Protein AF-A0A936K1S7-F1 (afdb_monomer)

Nearest PDB structures (foldseek):
  1tdj-assembly1_A-2  TM=6.258E-01  e=3.079E+00  Escherichia coli
  7apd-assembly1_H  TM=3.560E-01  e=1.709E+00  Bovine papillomavirus
  7sml-assembly1_A  TM=2.871E-01  e=9.419E+00  Myrciaria dubia
  5j8b-assembly1_z  TM=2.142E-01  e=8.373E+00  Thermus thermophilus HB8

pLDDT: mean 91.7, std 8.3, range [47.28, 98.69]

Secondary structure (DSSP, 8-state):
-PPPPEEEEEESSTT-SSPEEEEESSHHHHHHHHHHS-BSSSSS--EEES-B-TTS--SGGGBPPEEEEEEEEEEE-GGGHHHHHHHHTTBEEEEEE-TT--SSS--EEEEEEEEEEE-HHHHHHHHHHHHHHHHHHHGGGEEE-GGGGSTTS-EEPPBTTPPPEEEESBPB-HHHHHTTSPPPPPPPPPPPHHHHHHHHHHHHHHHHHHHHTT-EEEE-TTSSEEEE--TTGGG-SSPPPTT---EEEE-S-GGGTTS-EEEE-SGGGTT--HHHHHHHHHHHHHHHH-

Mean predicted aligned error: 10.57 Å

Sequence (290 aa):
MTVAAFTYSIGRSRWDNMPVQRQADTLRAFAHDVLSHRAVDKGSAGYISAASGNDGRRASANALPRAWLPMDVDGIDADAHVEWRLHLTRYRGFGWPTASSTPEAPRERVIIELSEPVDRHQGIAIGALLTQDIEDNFGTAVRIDPCTFRAEQPCFLALQGVRPFYLLGDALDVPTWLEQVPEPPAPPPPPSIEAASMSDARMRYVVDMLGQARLLIKPLPNGRGYAMHCPWAAQHTTTDAPGSCATALLFPAELNGWMGTFKCLHSHCATRRLGDLLAVLRAAAERTAA

Structure (mmCIF, N/CA/C/O backbone):
data_AF-A0A936K1S7-F1
#
_entry.id   AF-A0A936K1S7-F1
#
loop_
_atom_site.group_PDB
_atom_site.id
_atom_site.type_symbol
_atom_site.label_atom_id
_atom_site.label_alt_id
_atom_site.label_comp_id
_atom_site.label_asym_id
_atom_site.label_entity_id
_atom_site.label_seq_id
_atom_site.pdbx_PDB_ins_code
_atom_site.Cartn_x
_atom_site.Cartn_y
_atom_site.Cartn_z
_atom_site.occupancy
_atom_site.B_iso_or_equiv
_atom_site.auth_seq_id
_atom_site.auth_comp_id
_atom_site.auth_asym_id
_atom_site.auth_atom_id
_atom_site.pdbx_PDB_model_num
ATOM 1 N N . MET A 1 1 ? 26.196 -10.365 -10.103 1.00 47.28 1 MET A N 1
ATOM 2 C CA . MET A 1 1 ? 24.923 -9.772 -10.556 1.00 47.28 1 MET A CA 1
ATOM 3 C C . MET A 1 1 ? 24.815 -8.399 -9.925 1.00 47.28 1 MET A C 1
ATOM 5 O O . MET A 1 1 ? 25.036 -8.290 -8.725 1.00 47.28 1 MET A O 1
ATOM 9 N N . THR A 1 2 ? 24.608 -7.354 -10.719 1.00 51.47 2 THR A N 1
ATOM 10 C CA . THR A 1 2 ? 24.439 -5.988 -10.209 1.00 51.47 2 THR A CA 1
ATOM 11 C C . THR A 1 2 ? 23.067 -5.911 -9.548 1.00 51.47 2 THR A C 1
ATOM 13 O O . THR A 1 2 ? 22.071 -6.177 -10.214 1.00 51.47 2 THR A O 1
ATOM 16 N N . VAL A 1 3 ? 23.010 -5.620 -8.248 1.00 60.69 3 VAL A N 1
ATOM 17 C CA . VAL A 1 3 ? 21.734 -5.422 -7.544 1.00 60.69 3 VAL A CA 1
ATOM 18 C C . VAL A 1 3 ? 21.029 -4.237 -8.200 1.00 60.69 3 VAL A C 1
ATOM 20 O O . VAL A 1 3 ? 21.650 -3.193 -8.412 1.00 60.69 3 VAL A O 1
ATOM 23 N N . ALA A 1 4 ? 19.764 -4.412 -8.583 1.00 77.62 4 ALA A N 1
ATOM 24 C CA . ALA A 1 4 ? 18.979 -3.324 -9.147 1.00 77.62 4 ALA A CA 1
ATOM 25 C C . ALA A 1 4 ? 18.891 -2.173 -8.133 1.00 77.62 4 ALA A C 1
ATOM 27 O O . ALA A 1 4 ? 18.708 -2.398 -6.937 1.00 77.62 4 ALA A O 1
ATOM 28 N N . ALA A 1 5 ? 19.034 -0.933 -8.601 1.00 91.94 5 ALA A N 1
ATOM 29 C CA . ALA A 1 5 ? 18.937 0.222 -7.719 1.00 91.94 5 ALA A CA 1
ATOM 30 C C . ALA A 1 5 ? 17.530 0.337 -7.104 1.00 91.94 5 ALA A C 1
ATOM 32 O O . ALA A 1 5 ? 16.517 0.035 -7.737 1.00 91.94 5 ALA A O 1
ATOM 33 N N . PHE A 1 6 ? 17.458 0.833 -5.871 1.00 97.19 6 PHE A N 1
ATOM 34 C CA . PHE A 1 6 ? 16.210 1.101 -5.168 1.00 97.19 6 PHE A CA 1
ATOM 35 C C . PHE A 1 6 ? 15.670 2.457 -5.604 1.00 97.19 6 PHE A C 1
ATOM 37 O O . PHE A 1 6 ? 16.120 3.493 -5.116 1.00 97.19 6 PHE A O 1
ATOM 44 N N . THR A 1 7 ? 14.695 2.459 -6.506 1.00 97.56 7 THR A N 1
ATOM 45 C CA . THR A 1 7 ? 13.950 3.656 -6.912 1.00 97.56 7 THR A CA 1
ATOM 46 C C . THR A 1 7 ? 12.666 3.798 -6.098 1.00 97.56 7 THR A C 1
ATOM 48 O O . THR A 1 7 ? 11.933 2.832 -5.866 1.00 97.56 7 THR A O 1
ATOM 51 N N . TYR A 1 8 ? 12.389 5.012 -5.632 1.00 98.25 8 TYR A N 1
ATOM 52 C CA . TYR A 1 8 ? 11.231 5.316 -4.791 1.00 98.25 8 TYR A CA 1
ATOM 53 C C . TYR A 1 8 ? 10.892 6.803 -4.865 1.00 98.25 8 TYR A C 1
ATOM 55 O O . TYR A 1 8 ? 11.696 7.622 -5.308 1.00 98.25 8 TYR A O 1
ATOM 63 N N . SER A 1 9 ? 9.697 7.165 -4.414 1.00 97.94 9 SER A N 1
ATOM 64 C CA . SER A 1 9 ? 9.346 8.558 -4.156 1.00 97.94 9 SER A CA 1
ATOM 65 C C . SER A 1 9 ? 9.251 8.818 -2.657 1.00 97.94 9 SER A C 1
ATOM 67 O O . SER A 1 9 ? 8.778 7.952 -1.927 1.00 97.94 9 SER A O 1
ATOM 69 N N . ILE A 1 10 ? 9.629 10.019 -2.211 1.00 97.31 10 ILE A N 1
ATOM 70 C CA . ILE A 1 10 ? 9.345 10.534 -0.865 1.00 97.31 10 ILE A CA 1
ATOM 71 C C . ILE A 1 10 ? 8.349 11.688 -0.970 1.00 97.31 10 ILE A C 1
ATOM 73 O O . ILE A 1 10 ? 8.646 12.721 -1.575 1.00 97.31 10 ILE A O 1
ATOM 77 N N . GLY A 1 11 ? 7.180 11.522 -0.354 1.00 95.88 11 GLY A N 1
ATOM 78 C CA . GLY A 1 11 ? 6.177 12.576 -0.228 1.00 95.88 11 GLY A CA 1
ATOM 79 C C . GLY A 1 11 ? 6.158 13.206 1.161 1.00 95.88 11 GLY A C 1
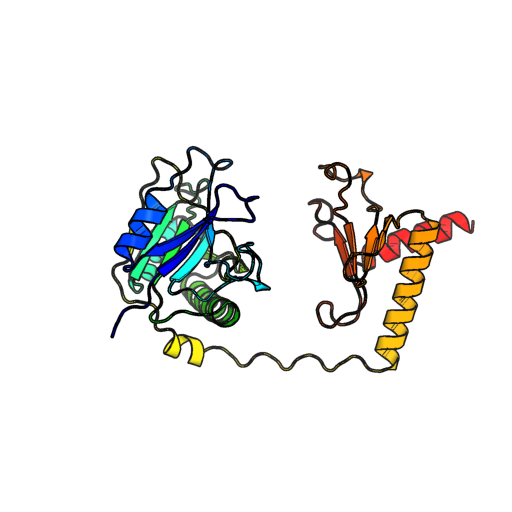ATOM 80 O O . GLY A 1 11 ? 6.484 12.562 2.159 1.00 95.88 11 GLY A O 1
ATOM 81 N N . ARG A 1 12 ? 5.750 14.476 1.235 1.00 92.00 12 ARG A N 1
ATOM 82 C CA . ARG A 1 12 ? 5.770 15.284 2.472 1.00 92.00 12 ARG A CA 1
ATOM 83 C C . ARG A 1 12 ? 4.559 15.076 3.377 1.00 92.00 12 ARG A C 1
ATOM 85 O O . ARG A 1 12 ? 4.614 15.394 4.556 1.00 92.00 12 ARG A O 1
ATOM 92 N N . SER A 1 13 ? 3.448 14.600 2.824 1.00 87.94 13 SER A N 1
ATOM 93 C CA . SER A 1 13 ? 2.219 14.313 3.569 1.00 87.94 13 SER A CA 1
ATOM 94 C C . SER A 1 13 ? 1.346 13.334 2.792 1.00 87.94 13 SER A C 1
ATOM 96 O O . SER A 1 13 ? 1.558 13.126 1.600 1.00 87.94 13 SER A O 1
ATOM 98 N N . ARG A 1 14 ? 0.291 12.793 3.411 1.00 82.69 14 ARG A N 1
ATOM 99 C CA . ARG A 1 14 ? -0.672 11.909 2.722 1.00 82.69 14 ARG A CA 1
ATOM 100 C C . ARG A 1 14 ? -1.310 12.508 1.456 1.00 82.69 14 ARG A C 1
ATOM 102 O O . ARG A 1 14 ? -1.744 11.745 0.590 1.00 82.69 14 ARG A O 1
ATOM 109 N N . TRP A 1 15 ? -1.388 13.839 1.375 1.00 84.31 15 TRP A N 1
ATOM 110 C CA . TRP A 1 15 ? -2.020 14.590 0.283 1.00 84.31 15 TRP A CA 1
ATOM 111 C C . TRP A 1 15 ? -1.045 14.988 -0.822 1.00 84.31 15 TRP A C 1
ATOM 113 O O . TRP A 1 15 ? -1.476 15.461 -1.869 1.00 84.31 15 TRP A O 1
ATOM 123 N N . ASP A 1 16 ? 0.254 14.807 -0.590 1.00 89.00 16 ASP A N 1
ATOM 124 C CA . ASP A 1 16 ? 1.274 15.101 -1.582 1.00 89.00 16 ASP A CA 1
ATOM 125 C C . ASP A 1 16 ? 1.144 14.117 -2.749 1.00 89.00 16 ASP A C 1
ATOM 127 O O . ASP A 1 16 ? 1.350 12.911 -2.589 1.00 89.00 16 ASP A O 1
ATOM 131 N N . ASN A 1 17 ? 0.748 14.631 -3.911 1.00 92.69 17 ASN A N 1
ATOM 132 C CA . ASN A 1 17 ? 0.608 13.864 -5.142 1.00 92.69 17 ASN A CA 1
ATOM 133 C C . ASN A 1 17 ? 1.794 14.056 -6.098 1.00 92.69 17 ASN A C 1
ATOM 135 O O . ASN A 1 17 ? 1.792 13.410 -7.141 1.00 92.69 17 ASN A O 1
ATOM 139 N N . MET A 1 18 ? 2.784 14.884 -5.748 1.00 95.81 18 MET A N 1
ATOM 140 C CA . MET A 1 18 ? 3.975 15.186 -6.550 1.00 95.81 18 MET A CA 1
ATOM 141 C C . MET A 1 18 ? 5.245 14.937 -5.718 1.00 95.81 18 MET A C 1
ATOM 143 O O . MET A 1 18 ? 6.004 15.871 -5.440 1.00 95.81 18 MET A O 1
ATOM 147 N N . PRO A 1 19 ? 5.473 13.688 -5.274 1.00 96.75 19 PRO A N 1
ATOM 148 C CA . PRO A 1 19 ? 6.579 13.384 -4.383 1.00 96.75 19 PRO A CA 1
ATOM 149 C C . PRO A 1 19 ? 7.935 13.511 -5.089 1.00 96.75 19 PRO A C 1
ATOM 151 O O . PRO A 1 19 ? 8.055 13.405 -6.313 1.00 96.75 19 PRO A O 1
ATOM 154 N N . VAL A 1 20 ? 8.989 13.692 -4.294 1.00 97.06 20 VAL A N 1
ATOM 155 C CA . VAL A 1 20 ? 10.366 13.771 -4.793 1.00 97.06 20 VAL A CA 1
ATOM 156 C C . VAL A 1 20 ? 10.839 12.376 -5.179 1.00 97.06 20 VAL A C 1
ATOM 158 O O . VAL A 1 20 ? 10.796 11.464 -4.357 1.00 97.06 20 VAL A O 1
ATOM 161 N N . GLN A 1 21 ? 11.318 12.217 -6.410 1.00 97.31 21 GLN A N 1
ATOM 162 C CA . GLN A 1 21 ? 11.872 10.955 -6.902 1.00 97.31 21 GLN A CA 1
ATOM 163 C C . GLN A 1 21 ? 13.302 10.769 -6.393 1.00 97.31 21 GLN A C 1
ATOM 165 O O . GLN A 1 21 ? 14.098 11.709 -6.411 1.00 97.31 21 GLN A O 1
ATOM 170 N N . ARG A 1 22 ? 13.621 9.565 -5.919 1.00 97.56 22 ARG A N 1
ATOM 171 C CA . ARG A 1 22 ? 14.912 9.215 -5.324 1.00 97.56 22 ARG A CA 1
ATOM 172 C C . ARG A 1 22 ? 15.388 7.849 -5.793 1.00 97.56 22 ARG A C 1
ATOM 174 O O . ARG A 1 22 ? 14.609 7.011 -6.250 1.00 97.56 22 ARG A O 1
ATOM 181 N N . GLN A 1 23 ? 16.689 7.644 -5.642 1.00 97.56 23 GLN A N 1
ATOM 182 C CA . GLN A 1 23 ? 17.367 6.396 -5.937 1.00 97.56 23 GLN A CA 1
ATOM 183 C C . GLN A 1 23 ? 18.417 6.119 -4.859 1.00 97.56 23 GLN A C 1
ATOM 185 O O . GLN A 1 23 ? 19.031 7.045 -4.330 1.00 97.56 23 GLN A O 1
ATOM 190 N N . ALA A 1 24 ? 18.619 4.846 -4.540 1.00 97.62 24 ALA A N 1
ATOM 191 C CA . ALA A 1 24 ? 19.708 4.378 -3.699 1.00 97.62 24 ALA A CA 1
ATOM 192 C C . ALA A 1 24 ? 20.307 3.092 -4.280 1.00 97.62 24 ALA A C 1
ATOM 194 O O . ALA A 1 24 ? 19.577 2.196 -4.691 1.00 97.62 24 ALA A O 1
ATOM 195 N N . ASP A 1 25 ? 21.632 2.974 -4.278 1.00 96.00 25 ASP A N 1
ATOM 196 C CA . ASP A 1 25 ? 22.319 1.838 -4.918 1.00 96.00 25 ASP A CA 1
ATOM 197 C C . ASP A 1 25 ? 22.356 0.575 -4.045 1.00 96.00 25 ASP A C 1
ATOM 199 O O . ASP A 1 25 ? 22.744 -0.497 -4.496 1.00 96.00 25 ASP A O 1
ATOM 203 N N . THR A 1 26 ? 21.979 0.690 -2.770 1.00 96.38 26 THR A N 1
ATOM 204 C CA . THR A 1 26 ? 21.970 -0.429 -1.821 1.00 96.38 26 THR A CA 1
ATOM 205 C C . THR A 1 26 ? 20.779 -0.333 -0.881 1.00 96.38 26 THR A C 1
ATOM 207 O O . THR A 1 26 ? 20.321 0.771 -0.565 1.00 96.38 26 THR A O 1
ATOM 210 N N . LEU A 1 27 ? 20.351 -1.477 -0.331 1.00 97.00 27 LEU A N 1
ATOM 211 C CA . LEU A 1 27 ? 19.322 -1.511 0.711 1.00 97.00 27 LEU A CA 1
ATOM 212 C C . LEU A 1 27 ? 19.724 -0.646 1.912 1.00 97.00 27 LEU A C 1
ATOM 214 O O . LEU A 1 27 ? 18.887 0.036 2.490 1.00 97.00 27 LEU A O 1
ATOM 218 N N . ARG A 1 28 ? 21.013 -0.627 2.277 1.00 97.12 28 ARG A N 1
ATOM 219 C CA . ARG A 1 28 ? 21.514 0.198 3.385 1.00 97.12 28 ARG A CA 1
ATOM 220 C C . ARG A 1 28 ? 21.317 1.688 3.116 1.00 97.12 28 ARG A C 1
ATOM 222 O O . ARG A 1 28 ? 20.864 2.397 4.009 1.00 97.12 28 ARG A O 1
ATOM 229 N N . ALA A 1 29 ? 21.660 2.158 1.917 1.00 97.94 29 ALA A N 1
ATOM 230 C CA . ALA A 1 29 ? 21.464 3.553 1.533 1.00 97.94 29 ALA A CA 1
ATOM 231 C C . ALA A 1 29 ? 19.970 3.909 1.480 1.00 97.94 29 ALA A C 1
ATOM 233 O O . ALA A 1 29 ? 19.577 4.955 1.989 1.00 97.94 29 ALA A O 1
ATOM 234 N N . PHE A 1 30 ? 19.136 3.005 0.956 1.00 98.25 30 PHE A N 1
ATOM 235 C CA . PHE A 1 30 ? 17.685 3.170 0.940 1.00 98.25 30 PHE A CA 1
ATOM 236 C C . PHE A 1 30 ? 17.099 3.255 2.357 1.00 98.25 30 PHE A C 1
ATOM 238 O O . PHE A 1 30 ? 16.407 4.216 2.686 1.00 98.25 30 PHE A O 1
ATOM 245 N N . ALA A 1 31 ? 17.429 2.297 3.224 1.00 98.12 31 ALA A N 1
ATOM 246 C CA . ALA A 1 31 ? 16.971 2.263 4.608 1.00 98.12 31 ALA A CA 1
ATOM 247 C C . ALA A 1 31 ? 17.439 3.493 5.391 1.00 98.12 31 ALA A C 1
ATOM 249 O O . ALA A 1 31 ? 16.653 4.078 6.131 1.00 98.12 31 ALA A O 1
ATOM 250 N N . HIS A 1 32 ? 18.695 3.915 5.212 1.00 97.81 32 HIS A N 1
ATOM 251 C CA . HIS A 1 32 ? 19.209 5.131 5.836 1.00 97.81 32 HIS A CA 1
ATOM 252 C C . HIS A 1 32 ? 18.402 6.360 5.412 1.00 97.81 32 HIS A C 1
ATOM 254 O O . HIS A 1 32 ? 17.980 7.134 6.272 1.00 97.81 32 HIS A O 1
ATOM 260 N N . ASP A 1 33 ? 18.136 6.511 4.112 1.00 97.50 33 ASP A N 1
ATOM 261 C CA . ASP A 1 33 ? 17.377 7.651 3.616 1.00 97.50 33 ASP A CA 1
ATOM 262 C C . ASP A 1 33 ? 15.948 7.657 4.172 1.00 97.50 33 ASP A C 1
ATOM 264 O O . ASP A 1 33 ? 15.540 8.626 4.813 1.00 97.50 33 ASP A O 1
ATOM 268 N N . VAL A 1 34 ? 15.221 6.544 4.052 1.00 97.19 34 VAL A N 1
ATOM 269 C CA . VAL A 1 34 ? 13.850 6.395 4.573 1.00 97.19 34 VAL A CA 1
ATOM 270 C C . VAL A 1 34 ? 13.787 6.668 6.076 1.00 97.19 34 VAL A C 1
ATOM 272 O O . VAL A 1 34 ? 12.950 7.442 6.540 1.00 97.19 34 VAL A O 1
ATOM 275 N N . LEU A 1 35 ? 14.692 6.074 6.855 1.00 96.44 35 LEU A N 1
ATOM 276 C CA . LEU A 1 35 ? 14.696 6.185 8.314 1.00 96.44 35 LEU A CA 1
ATOM 277 C C . LEU A 1 35 ? 15.252 7.521 8.827 1.00 96.44 35 LEU A C 1
ATOM 279 O O . LEU A 1 35 ? 15.125 7.793 10.025 1.00 96.44 35 LEU A O 1
ATOM 283 N N . SER A 1 36 ? 15.855 8.347 7.966 1.00 95.06 36 SER A N 1
ATOM 284 C CA . SER A 1 36 ? 16.248 9.723 8.296 1.00 95.06 36 SER A CA 1
ATOM 285 C C . SER A 1 36 ? 15.086 10.717 8.153 1.00 95.06 36 SER A C 1
ATOM 287 O O . SER A 1 36 ? 15.037 11.712 8.877 1.00 95.06 36 SER A O 1
ATOM 289 N N . HIS A 1 37 ? 14.093 10.417 7.305 1.00 92.75 37 HIS A N 1
ATOM 290 C CA . HIS A 1 37 ? 12.911 11.255 7.082 1.00 92.75 37 HIS A CA 1
ATOM 291 C C . HIS A 1 37 ? 11.818 10.958 8.117 1.00 92.75 37 HIS A C 1
ATOM 293 O O . HIS A 1 37 ? 10.780 10.377 7.812 1.00 92.75 37 HIS A O 1
ATOM 299 N N . ARG A 1 38 ? 12.051 11.343 9.374 1.00 91.56 38 ARG A N 1
ATOM 300 C CA . ARG A 1 38 ? 11.106 11.091 10.474 1.00 91.56 38 ARG A CA 1
ATOM 301 C C . ARG A 1 38 ? 10.166 12.258 10.704 1.00 91.56 38 ARG A C 1
ATOM 303 O O . ARG A 1 38 ? 10.597 13.408 10.741 1.00 91.56 38 ARG A O 1
ATOM 310 N N . ALA A 1 39 ? 8.899 11.947 10.941 1.00 87.31 39 ALA A N 1
ATOM 311 C CA . ALA A 1 39 ? 7.904 12.948 11.295 1.00 87.31 39 ALA A CA 1
ATOM 312 C C . ALA A 1 39 ? 7.790 13.138 12.807 1.00 87.31 39 ALA A C 1
ATOM 314 O O . ALA A 1 39 ? 8.043 12.220 13.587 1.00 87.31 39 ALA A O 1
ATOM 315 N N . VAL A 1 40 ? 7.403 14.342 13.219 1.00 87.69 40 VAL A N 1
ATOM 316 C CA . VAL A 1 40 ? 7.166 14.661 14.634 1.00 87.69 40 VAL A CA 1
ATOM 317 C C . VAL A 1 40 ? 5.868 14.007 15.109 1.00 87.69 40 VAL A C 1
ATOM 319 O O . VAL A 1 40 ? 5.787 13.519 16.232 1.00 87.69 40 VAL A O 1
ATOM 322 N N . ASP A 1 41 ? 4.865 13.944 14.234 1.00 88.38 41 ASP A N 1
ATOM 323 C CA . ASP A 1 41 ? 3.536 13.434 14.542 1.00 88.38 41 ASP A CA 1
ATOM 324 C C . ASP A 1 41 ? 2.897 12.735 13.329 1.00 88.38 41 ASP A C 1
ATOM 326 O O . ASP A 1 41 ? 3.402 12.760 12.205 1.00 88.38 41 ASP A O 1
ATOM 330 N N . LYS A 1 42 ? 1.750 12.088 13.560 1.00 85.62 42 LYS A N 1
ATOM 331 C CA . LYS A 1 42 ? 1.017 11.335 12.532 1.00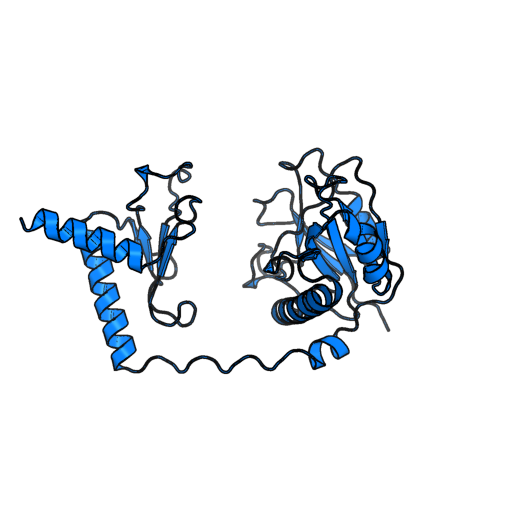 85.62 42 LYS A CA 1
ATOM 332 C C . LYS A 1 42 ? 0.499 12.217 11.386 1.00 85.62 42 LYS A C 1
ATOM 334 O O . LYS A 1 42 ? 0.368 11.730 10.267 1.00 85.62 42 LYS A O 1
ATOM 339 N N . GLY A 1 43 ? 0.161 13.477 11.653 1.00 83.06 43 GLY A N 1
ATOM 340 C CA . GLY A 1 43 ? -0.346 14.423 10.658 1.00 83.06 43 GLY A CA 1
ATOM 341 C C . GLY A 1 43 ? 0.748 14.957 9.733 1.00 83.06 43 GLY A C 1
ATOM 342 O O . GLY A 1 43 ? 0.489 15.168 8.548 1.00 83.06 43 GLY A O 1
ATOM 343 N N . SER A 1 44 ? 1.968 15.107 10.253 1.00 83.81 44 SER A N 1
ATOM 344 C CA . SER A 1 44 ? 3.166 15.505 9.502 1.00 83.81 44 SER A CA 1
ATOM 345 C C . SER A 1 44 ? 3.929 14.328 8.878 1.00 83.81 44 SER A C 1
ATOM 347 O O . SER A 1 44 ? 4.965 14.532 8.244 1.00 83.81 44 SER A O 1
ATOM 349 N N . ALA A 1 45 ? 3.423 13.097 9.017 1.00 87.12 45 ALA A N 1
ATOM 350 C CA . ALA A 1 45 ? 4.029 11.908 8.433 1.00 87.12 45 ALA A CA 1
ATOM 351 C C . ALA A 1 45 ? 4.080 11.979 6.900 1.00 87.12 45 ALA A C 1
ATOM 353 O O . ALA A 1 45 ? 3.057 11.913 6.207 1.00 87.12 45 ALA A O 1
ATOM 354 N N . GLY A 1 46 ? 5.304 12.063 6.378 1.00 94.31 46 GLY A N 1
ATOM 355 C CA . GLY A 1 46 ? 5.593 11.787 4.980 1.00 94.31 46 GLY A CA 1
ATOM 356 C C . GLY A 1 46 ? 5.396 10.309 4.643 1.00 94.31 46 GLY A C 1
ATOM 357 O O . GLY A 1 46 ? 5.028 9.487 5.488 1.00 94.31 46 GLY A O 1
ATOM 358 N N . TYR A 1 47 ? 5.655 9.950 3.394 1.00 97.00 47 TYR A N 1
ATOM 359 C CA . TYR A 1 47 ? 5.531 8.572 2.928 1.00 97.00 47 TYR A CA 1
ATOM 360 C C . TYR A 1 47 ? 6.629 8.213 1.937 1.00 97.00 47 TYR A C 1
ATOM 362 O O . TYR A 1 47 ? 7.208 9.098 1.305 1.00 97.00 47 TYR A O 1
ATOM 370 N N . ILE A 1 48 ? 6.831 6.910 1.752 1.00 97.94 48 ILE A N 1
ATOM 371 C CA . ILE A 1 48 ? 7.473 6.354 0.564 1.00 97.94 48 ILE A CA 1
ATOM 372 C C . ILE A 1 48 ? 6.458 5.616 -0.311 1.00 97.94 48 ILE A C 1
ATOM 374 O O . ILE A 1 48 ? 5.485 5.052 0.187 1.00 97.94 48 ILE A O 1
ATOM 378 N N . SER A 1 49 ? 6.667 5.640 -1.620 1.00 98.00 49 SER A N 1
ATOM 379 C CA . SER A 1 49 ? 5.942 4.828 -2.608 1.00 98.00 49 SER A CA 1
ATOM 380 C C . SER A 1 49 ? 6.908 4.407 -3.711 1.00 98.00 49 SER A C 1
ATOM 382 O O . SER A 1 49 ? 8.054 4.865 -3.729 1.00 98.00 49 SER A O 1
ATOM 384 N N . ALA A 1 50 ? 6.463 3.575 -4.656 1.00 97.69 50 ALA A N 1
ATOM 385 C CA . ALA A 1 50 ? 7.229 3.377 -5.884 1.00 97.69 50 ALA A CA 1
ATOM 386 C C . ALA A 1 50 ? 7.516 4.728 -6.558 1.00 97.69 50 ALA A C 1
ATOM 388 O O . ALA A 1 50 ? 6.730 5.675 -6.413 1.00 97.69 50 ALA A O 1
ATOM 389 N N . ALA A 1 51 ? 8.637 4.803 -7.280 1.00 97.31 51 ALA A N 1
ATOM 390 C CA . ALA A 1 51 ? 8.951 5.974 -8.084 1.00 97.31 51 ALA A CA 1
ATOM 391 C C . ALA A 1 51 ? 7.817 6.246 -9.087 1.00 97.31 51 ALA A C 1
ATOM 393 O O . ALA A 1 51 ? 7.164 5.323 -9.571 1.00 97.31 51 ALA A O 1
ATOM 394 N N . SER A 1 52 ? 7.564 7.515 -9.381 1.00 95.00 52 SER A N 1
ATOM 395 C CA . SER A 1 52 ? 6.546 7.947 -10.336 1.00 95.00 52 SER A CA 1
ATOM 396 C C . SER A 1 52 ? 7.223 8.443 -11.610 1.00 95.00 52 SER A C 1
ATOM 398 O O . SER A 1 52 ? 8.051 9.351 -11.562 1.00 95.00 52 SER A O 1
ATOM 400 N N . GLY A 1 53 ? 6.880 7.834 -12.742 1.00 92.00 53 GLY A N 1
ATOM 401 C CA . GLY A 1 53 ? 7.286 8.262 -14.076 1.00 92.00 53 GLY A CA 1
ATOM 402 C C . GLY A 1 53 ? 6.372 9.347 -14.646 1.00 92.00 53 GLY A C 1
ATOM 403 O O . GLY A 1 53 ? 5.580 9.962 -13.928 1.00 92.00 53 GLY A O 1
ATOM 404 N N . ASN A 1 54 ? 6.455 9.546 -15.964 1.00 85.81 54 ASN A N 1
ATOM 405 C CA . ASN A 1 54 ? 5.638 10.495 -16.728 1.00 85.81 54 ASN A CA 1
ATOM 406 C C . ASN A 1 54 ? 5.707 11.929 -16.172 1.00 85.81 54 ASN A C 1
ATOM 408 O O . ASN A 1 54 ? 6.752 12.570 -16.238 1.00 85.81 54 ASN A O 1
ATOM 412 N N . ASP A 1 55 ? 4.593 12.431 -15.632 1.00 89.12 55 ASP A N 1
ATOM 413 C CA . ASP A 1 55 ? 4.465 13.767 -15.048 1.00 89.12 55 ASP A CA 1
ATOM 414 C C . ASP A 1 55 ? 4.899 13.821 -13.572 1.00 89.12 55 ASP A C 1
ATOM 416 O O . ASP A 1 55 ? 4.719 14.844 -12.920 1.00 89.12 55 ASP A O 1
ATOM 420 N N . GLY A 1 56 ? 5.450 12.729 -13.029 1.00 89.44 56 GLY A N 1
ATOM 421 C CA . GLY A 1 56 ? 5.916 12.630 -11.644 1.00 89.44 56 GLY A CA 1
ATOM 422 C C . GLY A 1 56 ? 4.794 12.499 -10.613 1.00 89.44 56 GLY A C 1
ATOM 423 O O . GLY A 1 56 ? 5.070 12.432 -9.413 1.00 89.44 56 GLY A O 1
ATOM 424 N N . ARG A 1 57 ? 3.528 12.440 -11.047 1.00 93.94 57 ARG A N 1
ATOM 425 C CA . ARG A 1 57 ? 2.390 12.318 -10.138 1.00 93.94 57 ARG A CA 1
ATOM 426 C C . ARG A 1 57 ? 2.275 10.906 -9.590 1.00 93.94 57 ARG A C 1
ATOM 428 O O . ARG A 1 57 ? 2.277 9.944 -10.357 1.00 93.94 57 ARG A O 1
ATOM 435 N N . ARG A 1 58 ? 2.028 10.781 -8.286 1.00 94.31 58 ARG A N 1
ATOM 436 C CA . ARG A 1 58 ? 1.705 9.498 -7.653 1.00 94.31 58 ARG A CA 1
ATOM 437 C C . ARG A 1 58 ? 0.326 9.009 -8.103 1.00 94.31 58 ARG A C 1
ATOM 439 O O . ARG A 1 58 ? -0.703 9.439 -7.578 1.00 94.31 58 ARG A O 1
ATOM 446 N N . ALA A 1 59 ? 0.315 8.106 -9.074 1.00 92.38 59 ALA A N 1
ATOM 447 C CA . ALA A 1 59 ? -0.875 7.461 -9.613 1.00 92.38 59 ALA A CA 1
ATOM 448 C C . ALA A 1 59 ? -0.523 6.062 -10.129 1.00 92.38 59 ALA A C 1
ATOM 450 O O . ALA A 1 59 ? 0.616 5.817 -10.517 1.00 92.38 59 ALA A O 1
ATOM 451 N N . SER A 1 60 ? -1.509 5.163 -10.194 1.00 91.25 60 SER A N 1
ATOM 452 C CA . SER A 1 60 ? -1.308 3.795 -10.693 1.00 91.25 60 SER A CA 1
ATOM 453 C C . SER A 1 60 ? -0.686 3.754 -12.092 1.00 91.25 60 SER A C 1
ATOM 455 O O . SER A 1 60 ? 0.201 2.947 -12.335 1.00 91.25 60 SER A O 1
ATOM 457 N N . ALA A 1 61 ? -1.107 4.654 -12.987 1.00 90.50 61 ALA A N 1
ATOM 458 C CA . ALA A 1 61 ? -0.608 4.749 -14.362 1.00 90.50 61 ALA A CA 1
ATOM 459 C C . ALA A 1 61 ? 0.833 5.283 -14.475 1.00 90.50 61 ALA A C 1
ATOM 461 O O . ALA A 1 61 ? 1.446 5.165 -15.531 1.00 90.50 61 ALA A O 1
ATOM 462 N N . ASN A 1 62 ? 1.360 5.880 -13.405 1.00 93.75 62 ASN A N 1
ATOM 463 C CA . ASN A 1 62 ? 2.704 6.450 -13.372 1.00 93.75 62 ASN A CA 1
ATOM 464 C C . ASN A 1 62 ? 3.666 5.629 -12.514 1.00 93.75 62 ASN A C 1
ATOM 466 O O . ASN A 1 62 ? 4.850 5.948 -12.474 1.00 93.75 62 ASN A O 1
ATOM 470 N N . ALA A 1 63 ? 3.182 4.627 -11.781 1.00 95.50 63 ALA A N 1
ATOM 471 C CA . ALA A 1 63 ? 4.011 3.886 -10.850 1.00 95.50 63 ALA A CA 1
ATOM 472 C C . ALA A 1 63 ? 5.045 3.041 -11.608 1.00 95.50 63 ALA A C 1
ATOM 474 O O . ALA A 1 63 ? 4.691 2.182 -12.415 1.00 95.50 63 ALA A O 1
ATOM 475 N N . LEU A 1 64 ? 6.323 3.302 -11.346 1.00 97.19 64 LEU A N 1
ATOM 476 C CA . LEU A 1 64 ? 7.447 2.564 -11.910 1.00 97.19 64 LEU A CA 1
ATOM 477 C C . LEU A 1 64 ? 7.710 1.277 -11.113 1.00 97.19 64 LEU A C 1
ATOM 479 O O . LEU A 1 64 ? 7.320 1.191 -9.942 1.00 97.19 64 LEU A O 1
ATOM 483 N N . PRO A 1 65 ? 8.404 0.292 -11.710 1.00 97.62 65 PRO A N 1
ATOM 484 C CA . PRO A 1 65 ? 8.850 -0.891 -10.987 1.00 97.62 65 PRO A CA 1
ATOM 485 C C . PRO A 1 65 ? 9.711 -0.559 -9.760 1.00 97.62 65 PRO A C 1
ATOM 487 O O . PRO A 1 65 ? 10.407 0.463 -9.724 1.00 97.62 65 PRO A O 1
ATOM 490 N N . ARG A 1 66 ? 9.682 -1.434 -8.749 1.00 97.31 66 ARG A N 1
ATOM 491 C CA . ARG A 1 66 ? 10.442 -1.276 -7.497 1.00 97.31 66 ARG A CA 1
ATOM 492 C C . ARG A 1 66 ? 11.104 -2.580 -7.060 1.00 97.31 66 ARG A C 1
ATOM 494 O O . ARG A 1 66 ? 10.478 -3.629 -7.115 1.00 97.31 66 ARG A O 1
ATOM 501 N N . ALA A 1 67 ? 12.339 -2.500 -6.565 1.00 97.94 67 ALA A N 1
ATOM 502 C CA . ALA A 1 67 ? 13.100 -3.630 -6.004 1.00 97.94 67 ALA A CA 1
ATOM 503 C C . ALA A 1 67 ? 12.846 -3.844 -4.494 1.00 97.94 67 ALA A C 1
ATOM 505 O O . ALA A 1 67 ? 13.717 -4.279 -3.742 1.00 97.94 67 ALA A O 1
ATOM 506 N N . TRP A 1 68 ? 11.662 -3.461 -4.016 1.00 98.44 68 TRP A N 1
ATOM 507 C CA . TRP A 1 68 ? 11.273 -3.555 -2.612 1.00 98.44 68 TRP A CA 1
ATOM 508 C C . TRP A 1 68 ? 9.753 -3.683 -2.485 1.00 98.44 68 TRP A C 1
ATOM 510 O O . TRP A 1 68 ? 9.008 -3.149 -3.310 1.00 98.44 68 TRP A O 1
ATOM 520 N N . LEU A 1 69 ? 9.285 -4.355 -1.436 1.00 98.19 69 LEU A N 1
ATOM 521 C CA . LEU A 1 69 ? 7.867 -4.589 -1.174 1.00 98.19 69 LEU A CA 1
ATOM 522 C C . LEU A 1 69 ? 7.498 -4.092 0.232 1.00 98.19 69 LEU A C 1
ATOM 524 O O . LEU A 1 69 ? 8.053 -4.589 1.215 1.00 98.19 69 LEU A O 1
ATOM 528 N N . PRO A 1 70 ? 6.598 -3.101 0.360 1.00 98.31 70 PRO A N 1
ATOM 529 C CA . PRO A 1 70 ? 6.117 -2.656 1.658 1.00 98.31 70 PRO A CA 1
ATOM 530 C C . PRO A 1 70 ? 4.984 -3.540 2.174 1.00 98.31 70 PRO A C 1
ATOM 532 O O . PRO A 1 70 ? 4.087 -3.903 1.417 1.00 98.31 70 PRO A O 1
ATOM 535 N N . MET A 1 71 ? 4.959 -3.759 3.482 1.00 97.69 71 MET A N 1
ATOM 536 C CA . MET A 1 71 ? 3.824 -4.293 4.231 1.00 97.69 71 MET A CA 1
ATOM 537 C C . MET A 1 71 ? 3.416 -3.281 5.299 1.00 97.69 71 MET A C 1
ATOM 539 O O . MET A 1 71 ? 4.249 -2.910 6.129 1.00 97.69 71 MET A O 1
ATOM 543 N N . ASP A 1 72 ? 2.156 -2.841 5.283 1.00 97.31 72 ASP A N 1
ATOM 544 C CA . ASP A 1 72 ? 1.540 -2.133 6.411 1.00 97.31 72 ASP A CA 1
ATOM 545 C C . ASP A 1 72 ? 0.789 -3.167 7.256 1.00 97.31 72 ASP A C 1
ATOM 547 O O . ASP A 1 72 ? -0.244 -3.700 6.844 1.00 97.31 72 ASP A O 1
ATOM 551 N N . VAL A 1 73 ? 1.373 -3.517 8.401 1.00 97.88 73 VAL A N 1
ATOM 552 C CA . VAL A 1 73 ? 0.841 -4.510 9.334 1.00 97.88 73 VAL A CA 1
ATOM 553 C C . VAL A 1 73 ? -0.055 -3.775 10.325 1.00 97.88 73 VAL A C 1
ATOM 555 O O . VAL A 1 73 ? 0.400 -3.214 11.328 1.00 97.88 73 VAL A O 1
ATOM 558 N N . ASP A 1 74 ? -1.346 -3.746 10.003 1.00 93.38 74 ASP A N 1
ATOM 559 C CA . ASP A 1 74 ? -2.379 -2.961 10.683 1.00 93.38 74 ASP A CA 1
ATOM 560 C C . ASP A 1 74 ? -2.763 -3.506 12.064 1.00 93.38 74 ASP A C 1
ATOM 562 O O . ASP A 1 74 ? -3.403 -2.808 12.863 1.00 93.38 74 ASP A O 1
ATOM 566 N N . GLY A 1 75 ? -2.369 -4.740 12.369 1.00 96.38 75 GLY A N 1
ATOM 567 C CA . GLY A 1 75 ? -2.522 -5.323 13.690 1.00 96.38 75 GLY A CA 1
ATOM 568 C C . GLY A 1 75 ? -1.742 -6.615 13.844 1.00 96.38 75 GLY A C 1
ATOM 569 O O . GLY A 1 75 ? -1.722 -7.446 12.941 1.00 96.38 75 GLY A O 1
ATOM 570 N N . ILE A 1 76 ? -1.134 -6.759 15.011 1.00 98.44 76 ILE A N 1
ATOM 571 C CA . ILE A 1 76 ? -0.486 -7.971 15.484 1.00 98.44 76 ILE A CA 1
ATOM 572 C C . ILE A 1 76 ? -1.064 -8.224 16.877 1.00 98.44 76 ILE A C 1
ATOM 574 O O . ILE A 1 76 ? -1.158 -7.289 17.673 1.00 98.44 76 ILE A O 1
ATOM 578 N N . ASP A 1 77 ? -1.486 -9.445 17.174 1.00 98.38 77 ASP A N 1
ATOM 579 C CA . ASP A 1 77 ? -1.836 -9.826 18.539 1.00 98.38 77 ASP A CA 1
ATOM 580 C C . ASP A 1 77 ? -0.548 -9.848 19.376 1.00 98.38 77 ASP A C 1
ATOM 582 O O . ASP A 1 77 ? 0.479 -10.360 18.928 1.00 98.38 77 ASP A O 1
ATOM 586 N N . ALA A 1 78 ? -0.575 -9.274 20.583 1.00 97.69 78 ALA A N 1
ATOM 587 C CA . ALA A 1 78 ? 0.636 -9.067 21.385 1.00 97.69 78 ALA A CA 1
ATOM 588 C C . ALA A 1 78 ? 1.440 -10.364 21.612 1.00 97.69 78 ALA A C 1
ATOM 590 O O . ALA A 1 78 ? 2.664 -10.361 21.482 1.00 97.69 78 ALA A O 1
ATOM 591 N N . ASP A 1 79 ? 0.749 -11.483 21.844 1.00 97.75 79 ASP A N 1
ATOM 592 C CA . ASP A 1 79 ? 1.365 -12.797 22.065 1.00 97.75 79 ASP A CA 1
ATOM 593 C C . ASP A 1 79 ? 2.028 -13.374 20.800 1.00 97.75 79 ASP A C 1
ATOM 595 O O . ASP A 1 79 ? 2.968 -14.161 20.893 1.00 97.75 79 ASP A O 1
ATOM 599 N N . ALA A 1 80 ? 1.591 -12.952 19.609 1.00 97.94 80 ALA A N 1
ATOM 600 C CA . ALA A 1 80 ? 2.163 -13.371 18.331 1.00 97.94 80 ALA A CA 1
ATOM 601 C C . ALA A 1 80 ? 3.334 -12.481 17.879 1.00 97.94 80 ALA A C 1
ATOM 603 O O . ALA A 1 80 ? 4.010 -12.800 16.900 1.00 97.94 80 ALA A O 1
ATOM 604 N N . HIS A 1 81 ? 3.598 -11.358 18.560 1.00 97.94 81 HIS A N 1
ATOM 605 C CA . HIS A 1 81 ? 4.527 -10.334 18.072 1.00 97.94 81 HIS A CA 1
ATOM 606 C C . HIS A 1 81 ? 5.969 -10.830 17.933 1.00 97.94 81 HIS A C 1
ATOM 608 O O . HIS A 1 81 ? 6.638 -10.508 16.949 1.00 97.94 81 HIS A O 1
ATOM 614 N N . VAL A 1 82 ? 6.445 -11.638 18.880 1.00 96.88 82 VAL A N 1
ATOM 615 C CA . VAL A 1 82 ? 7.803 -12.205 18.832 1.00 96.88 82 VAL A CA 1
ATOM 616 C C . VAL A 1 82 ? 7.935 -13.203 17.683 1.00 96.88 82 VAL A C 1
ATOM 618 O O . VAL A 1 82 ? 8.854 -13.074 16.874 1.00 96.88 82 VAL A O 1
ATOM 621 N N . GLU A 1 83 ? 6.997 -14.143 17.567 1.00 97.88 83 GLU A N 1
ATOM 622 C CA . GLU A 1 83 ? 6.983 -15.144 16.493 1.00 97.88 83 GLU A CA 1
ATOM 623 C C . GLU A 1 83 ? 6.850 -14.491 15.115 1.00 97.88 83 GLU A C 1
ATOM 625 O O . GLU A 1 83 ? 7.558 -14.858 14.179 1.00 97.88 83 GLU A O 1
ATOM 630 N N . TRP A 1 84 ? 6.039 -13.436 15.002 1.00 97.50 84 TRP A N 1
ATOM 631 C CA . TRP A 1 84 ? 5.964 -12.597 13.808 1.00 97.50 84 TRP A CA 1
ATOM 632 C C . TRP A 1 84 ? 7.339 -12.037 13.415 1.00 97.50 84 TRP A C 1
ATOM 634 O O . TRP A 1 84 ? 7.757 -12.138 12.258 1.00 97.50 84 TRP A O 1
ATOM 644 N N . ARG A 1 85 ? 8.091 -11.478 14.374 1.00 96.38 85 ARG A N 1
ATOM 645 C CA . ARG A 1 85 ? 9.439 -10.960 14.097 1.00 96.38 85 ARG A CA 1
ATOM 646 C C . ARG A 1 85 ? 10.417 -12.047 13.695 1.00 96.38 85 ARG A C 1
ATOM 648 O O . ARG A 1 85 ? 11.229 -11.788 12.810 1.00 96.38 85 ARG A O 1
ATOM 655 N N . LEU A 1 86 ? 10.348 -13.221 14.318 1.00 96.56 86 LEU A N 1
ATOM 656 C CA . LEU A 1 86 ? 11.178 -14.369 13.956 1.00 96.56 86 LEU A CA 1
ATOM 657 C C . LEU A 1 86 ? 10.858 -14.852 12.542 1.00 96.56 86 LEU A C 1
ATOM 659 O O . LEU A 1 86 ? 11.769 -15.018 11.735 1.00 96.56 86 LEU A O 1
ATOM 663 N N . HIS A 1 87 ? 9.580 -14.970 12.198 1.00 96.69 87 HIS A N 1
ATOM 664 C CA . HIS A 1 87 ? 9.130 -15.354 10.867 1.00 96.69 87 HIS A CA 1
ATOM 665 C C . HIS A 1 87 ? 9.629 -14.393 9.777 1.00 96.69 87 HIS A C 1
ATOM 667 O O . HIS A 1 87 ? 10.065 -14.834 8.714 1.00 96.69 87 HIS A O 1
ATOM 673 N N . LEU A 1 88 ? 9.666 -13.084 10.045 1.00 97.31 88 LEU A N 1
ATOM 674 C CA . LEU A 1 88 ? 10.226 -12.099 9.112 1.00 97.31 88 LEU A CA 1
ATOM 675 C C . LEU A 1 88 ? 11.736 -12.242 8.866 1.00 97.31 88 LEU A C 1
ATOM 677 O O . LEU A 1 88 ? 12.225 -11.732 7.858 1.00 97.31 88 LEU A O 1
ATOM 681 N N . THR A 1 89 ? 12.492 -12.902 9.752 1.00 95.25 89 THR A N 1
ATOM 682 C CA . THR A 1 89 ? 13.964 -12.978 9.637 1.00 95.25 89 THR A CA 1
ATOM 683 C C . THR A 1 89 ? 14.458 -13.747 8.416 1.00 95.25 89 THR A C 1
ATOM 685 O O . THR A 1 89 ? 15.612 -13.569 8.035 1.00 95.25 89 THR A O 1
ATOM 688 N N . ARG A 1 90 ? 13.595 -14.535 7.763 1.00 97.00 90 ARG A N 1
ATOM 689 C CA . ARG A 1 90 ? 13.902 -15.182 6.477 1.00 97.00 90 ARG A CA 1
ATOM 690 C C . ARG A 1 90 ? 14.099 -14.188 5.331 1.00 97.00 90 ARG A C 1
ATOM 692 O O . ARG A 1 90 ? 14.750 -14.522 4.349 1.00 97.00 90 ARG A O 1
ATOM 699 N N . TYR A 1 91 ? 13.587 -12.966 5.473 1.00 98.19 91 TYR A N 1
ATOM 700 C CA . TYR A 1 91 ? 13.722 -11.917 4.472 1.00 98.19 91 TYR A CA 1
ATOM 701 C C . TYR A 1 91 ? 14.809 -10.907 4.836 1.00 98.19 91 TYR A C 1
ATOM 703 O O . TYR A 1 91 ? 15.085 -10.635 6.007 1.00 98.19 91 TYR A O 1
ATOM 711 N N . ARG A 1 92 ? 15.398 -10.289 3.816 1.00 98.50 92 ARG A N 1
ATOM 712 C CA . ARG A 1 92 ? 16.255 -9.114 3.941 1.00 98.50 92 ARG A CA 1
ATOM 713 C C . ARG A 1 92 ? 15.407 -7.859 3.870 1.00 98.50 92 ARG A C 1
ATOM 715 O O . ARG A 1 92 ? 14.544 -7.731 3.004 1.00 98.50 92 ARG A O 1
ATOM 722 N N . GLY A 1 93 ? 15.646 -6.916 4.773 1.00 98.38 93 GLY A N 1
ATOM 723 C CA . GLY A 1 93 ? 14.783 -5.747 4.854 1.00 98.38 93 GLY A CA 1
ATOM 724 C C . GLY A 1 93 ? 14.974 -4.899 6.098 1.00 98.38 93 GLY A C 1
ATOM 725 O O . GLY A 1 93 ? 15.958 -5.013 6.831 1.00 98.38 93 GLY A O 1
ATOM 726 N N . PHE A 1 94 ? 14.008 -4.025 6.339 1.00 98.62 94 PHE A N 1
ATOM 727 C CA . PHE A 1 94 ? 13.953 -3.182 7.527 1.00 98.62 94 PHE A CA 1
ATOM 728 C C . PHE A 1 94 ? 12.511 -2.801 7.844 1.00 98.62 94 PHE A C 1
ATOM 730 O O . PHE A 1 94 ? 11.625 -2.927 7.006 1.00 98.62 94 PHE A O 1
ATOM 737 N N . GLY A 1 95 ? 12.262 -2.314 9.052 1.00 98.31 95 GLY A N 1
ATOM 738 C CA . GLY A 1 95 ? 10.930 -1.878 9.435 1.00 98.31 95 GLY A CA 1
ATOM 739 C C . GLY A 1 95 ? 10.910 -0.990 10.666 1.00 98.31 95 GLY A C 1
ATOM 740 O O . GLY A 1 95 ? 11.946 -0.694 11.273 1.00 98.31 95 GLY A O 1
ATOM 741 N N . TRP A 1 96 ? 9.716 -0.526 11.015 1.00 97.88 96 TRP A N 1
ATOM 742 C CA . TRP A 1 96 ? 9.479 0.332 12.170 1.00 97.88 96 TRP A CA 1
ATOM 743 C C . TRP A 1 96 ? 8.038 0.205 12.689 1.00 97.88 96 TRP A C 1
ATOM 745 O O . TRP A 1 96 ? 7.112 0.018 11.899 1.00 97.88 96 TRP A O 1
ATOM 755 N N . PRO A 1 97 ? 7.819 0.358 14.007 1.00 97.38 97 PRO A N 1
ATOM 756 C CA . PRO A 1 97 ? 6.487 0.553 14.569 1.00 97.38 97 PRO A CA 1
ATOM 757 C C . PRO A 1 97 ? 5.745 1.750 13.960 1.00 97.38 97 PRO A C 1
ATOM 759 O O . PRO A 1 97 ? 6.329 2.810 13.714 1.00 97.38 97 PRO A O 1
ATOM 762 N N . THR A 1 98 ? 4.439 1.604 13.739 1.00 95.88 98 THR A N 1
ATOM 763 C CA . THR A 1 98 ? 3.587 2.710 13.275 1.00 95.88 98 THR A CA 1
ATOM 764 C C . THR A 1 98 ? 3.294 3.703 14.403 1.00 95.88 98 THR A C 1
ATOM 766 O O . THR A 1 98 ? 3.434 3.396 15.583 1.00 95.88 98 THR A O 1
ATOM 769 N N . ALA A 1 99 ? 2.796 4.891 14.045 1.00 92.75 99 ALA A N 1
ATOM 770 C CA . ALA A 1 99 ? 2.370 5.920 15.000 1.00 92.75 99 ALA A CA 1
ATOM 771 C C . ALA A 1 99 ? 1.288 5.463 16.001 1.00 92.75 99 ALA A C 1
ATOM 773 O O . ALA A 1 99 ? 1.095 6.108 17.024 1.00 92.75 99 ALA A O 1
ATOM 774 N N . SER A 1 100 ? 0.548 4.400 15.682 1.00 93.00 100 SER A N 1
ATOM 775 C CA . SER A 1 100 ? -0.524 3.840 16.516 1.00 93.00 100 SER A CA 1
ATOM 776 C C . SER A 1 100 ? -0.158 2.496 17.148 1.00 93.00 100 SER A C 1
ATOM 778 O O . SER A 1 100 ? -1.040 1.826 17.670 1.00 93.00 100 SER A O 1
ATOM 780 N N . SER A 1 101 ? 1.105 2.075 17.059 1.00 96.56 101 SER A N 1
ATOM 781 C CA . SER A 1 101 ? 1.566 0.840 17.688 1.00 96.56 101 SER A CA 1
ATOM 782 C C . SER A 1 101 ? 1.643 1.010 19.204 1.00 96.56 101 SER A C 1
ATOM 784 O O . SER A 1 101 ? 2.270 1.955 19.681 1.00 96.56 101 SER A O 1
ATOM 786 N N . THR A 1 102 ? 1.082 0.064 19.953 1.00 96.38 102 THR A N 1
ATOM 787 C CA . THR A 1 102 ? 1.297 -0.078 21.405 1.00 96.38 102 THR A CA 1
ATOM 788 C C . THR A 1 102 ? 1.802 -1.492 21.712 1.00 96.38 102 THR A C 1
ATOM 790 O O . THR A 1 102 ? 1.766 -2.336 20.816 1.00 96.38 102 THR A O 1
ATOM 793 N N . PRO A 1 103 ? 2.294 -1.781 22.928 1.00 95.69 103 PRO A N 1
ATOM 794 C CA . PRO A 1 103 ? 2.653 -3.147 23.315 1.00 95.69 103 PRO A CA 1
ATOM 795 C C . PRO A 1 103 ? 1.479 -4.139 23.243 1.00 95.69 103 PRO A C 1
ATOM 797 O O . PRO A 1 103 ? 1.681 -5.298 22.910 1.00 95.69 103 PRO A O 1
ATOM 800 N N . GLU A 1 104 ? 0.255 -3.684 23.516 1.00 97.00 104 GLU A N 1
ATOM 801 C CA . GLU A 1 104 ? -0.961 -4.513 23.547 1.00 97.00 104 GLU A CA 1
ATOM 802 C C . GLU A 1 104 ? -1.599 -4.678 22.162 1.00 97.00 104 GLU A C 1
ATOM 804 O O . GLU A 1 104 ? -2.337 -5.629 21.922 1.00 97.00 104 GLU A O 1
ATOM 809 N N . ALA A 1 105 ? -1.324 -3.745 21.250 1.00 96.56 105 ALA A N 1
ATOM 810 C CA . ALA A 1 105 ? -1.741 -3.815 19.857 1.00 96.56 105 ALA A CA 1
ATOM 811 C C . ALA A 1 105 ? -0.587 -3.392 18.931 1.00 96.56 105 ALA A C 1
ATOM 813 O O . ALA A 1 105 ? -0.630 -2.288 18.358 1.00 96.56 105 ALA A O 1
ATOM 814 N N . PRO A 1 106 ? 0.464 -4.225 18.789 1.00 98.25 106 PRO A N 1
ATOM 815 C CA . PRO A 1 106 ? 1.586 -3.896 17.927 1.00 98.25 106 PRO A CA 1
ATOM 816 C C . PRO A 1 106 ? 1.154 -3.716 16.469 1.00 98.25 106 PRO A C 1
ATOM 818 O O . PRO A 1 106 ? 0.270 -4.403 15.956 1.00 98.25 106 PRO A O 1
ATOM 821 N N . ARG A 1 107 ? 1.771 -2.740 15.801 1.00 98.25 107 ARG A N 1
ATOM 822 C CA . ARG A 1 107 ? 1.536 -2.403 14.392 1.00 98.25 107 ARG A CA 1
ATOM 823 C C . ARG A 1 107 ? 2.817 -1.908 13.775 1.00 98.25 107 ARG A C 1
ATOM 825 O O . ARG A 1 107 ? 3.475 -1.030 14.337 1.00 98.25 107 ARG A O 1
ATOM 832 N N . GLU A 1 108 ? 3.153 -2.386 12.593 1.00 98.06 108 GLU A N 1
ATOM 833 C CA . GLU A 1 108 ? 4.475 -2.149 12.026 1.00 98.06 108 GLU A CA 1
ATOM 834 C C . GLU A 1 108 ? 4.418 -1.954 10.527 1.00 98.06 108 GLU A C 1
ATOM 836 O O . GLU A 1 108 ? 3.538 -2.467 9.849 1.00 98.06 108 GLU A O 1
ATOM 841 N N . ARG A 1 109 ? 5.404 -1.234 10.003 1.00 98.19 109 ARG A N 1
ATOM 842 C CA . ARG A 1 109 ? 5.707 -1.240 8.580 1.00 98.19 109 ARG A CA 1
ATOM 843 C C . ARG A 1 109 ? 6.989 -1.993 8.349 1.00 98.19 109 ARG A C 1
ATOM 845 O O . ARG A 1 109 ? 7.971 -1.780 9.062 1.00 98.19 109 ARG A O 1
ATOM 852 N N . VAL A 1 110 ? 6.968 -2.846 7.339 1.00 98.50 110 VAL A N 1
ATOM 853 C CA . VAL A 1 110 ? 8.102 -3.673 6.941 1.00 98.50 110 VAL A CA 1
ATOM 854 C C . VAL A 1 110 ? 8.373 -3.430 5.469 1.00 98.50 110 VAL A C 1
ATOM 856 O O . VAL A 1 110 ? 7.451 -3.370 4.663 1.00 98.50 110 VAL A O 1
ATOM 859 N N . ILE A 1 111 ? 9.642 -3.284 5.123 1.00 98.69 111 ILE A N 1
ATOM 860 C CA . ILE A 1 111 ? 10.141 -3.208 3.760 1.00 98.69 111 ILE A CA 1
ATOM 861 C C . ILE A 1 111 ? 10.990 -4.450 3.527 1.00 98.69 111 ILE A C 1
ATOM 863 O O . ILE A 1 111 ? 12.006 -4.629 4.200 1.00 98.69 111 ILE A O 1
ATOM 867 N N . ILE A 1 112 ? 10.573 -5.287 2.581 1.00 98.56 112 ILE A N 1
ATOM 868 C CA . ILE A 1 112 ? 11.321 -6.462 2.127 1.00 98.56 112 ILE A CA 1
ATOM 869 C C . ILE A 1 112 ? 12.064 -6.100 0.838 1.00 98.56 112 ILE A C 1
ATOM 871 O O . ILE A 1 112 ? 11.494 -5.470 -0.052 1.00 98.56 112 ILE A O 1
ATOM 875 N N . GLU A 1 113 ? 13.337 -6.470 0.742 1.00 98.50 113 GLU A N 1
ATOM 876 C CA . GLU A 1 113 ? 14.111 -6.396 -0.499 1.00 98.50 113 GLU A CA 1
ATOM 877 C C . GLU A 1 113 ? 13.677 -7.496 -1.470 1.00 98.50 113 GLU A C 1
ATOM 879 O O . GLU A 1 113 ? 13.469 -8.639 -1.064 1.00 98.50 113 GLU A O 1
ATOM 884 N N . LEU A 1 114 ? 13.574 -7.155 -2.753 1.00 98.38 114 LEU A N 1
ATOM 885 C CA . LEU A 1 114 ? 13.245 -8.093 -3.825 1.00 98.38 114 LEU A CA 1
ATOM 886 C C . LEU A 1 114 ? 14.498 -8.441 -4.633 1.00 98.38 114 LEU A C 1
ATOM 888 O O . LEU A 1 114 ? 15.360 -7.583 -4.827 1.00 98.38 114 LEU A O 1
ATOM 892 N N . SER A 1 115 ? 14.594 -9.681 -5.121 1.00 97.50 115 SER A N 1
ATOM 893 C CA . SER A 1 115 ? 15.722 -10.119 -5.957 1.00 97.50 115 SER A CA 1
ATOM 894 C C . SER A 1 115 ? 15.793 -9.379 -7.301 1.00 97.50 115 SER A C 1
ATOM 896 O O . SER A 1 115 ? 16.882 -9.214 -7.854 1.00 97.50 115 SER A O 1
ATOM 898 N N . GLU A 1 116 ? 14.660 -8.864 -7.786 1.00 96.81 116 GLU A N 1
ATOM 899 C CA . GLU A 1 116 ? 14.545 -8.017 -8.974 1.00 96.81 116 GLU A CA 1
ATOM 900 C C . GLU A 1 116 ? 13.378 -7.012 -8.852 1.00 96.81 116 GLU A C 1
ATOM 902 O O . GLU A 1 116 ? 12.492 -7.178 -8.006 1.00 96.81 116 GLU A O 1
ATOM 907 N N . PRO A 1 117 ? 13.367 -5.925 -9.650 1.00 97.56 117 PRO A N 1
ATOM 908 C CA . PRO A 1 117 ? 12.263 -4.974 -9.649 1.00 97.56 117 PRO A CA 1
ATOM 909 C C . PRO A 1 117 ? 10.962 -5.599 -10.155 1.00 97.56 117 PRO A C 1
ATOM 911 O O . PRO A 1 117 ? 10.939 -6.197 -11.225 1.00 97.56 117 PRO A O 1
ATOM 914 N N . VAL A 1 118 ? 9.868 -5.357 -9.435 1.00 97.31 118 VAL A N 1
ATOM 915 C CA . VAL A 1 118 ? 8.523 -5.793 -9.832 1.00 97.31 118 VAL A CA 1
ATOM 916 C C . VAL A 1 118 ? 7.659 -4.609 -10.222 1.00 97.31 118 VAL A C 1
ATOM 918 O O . VAL A 1 118 ? 7.736 -3.537 -9.607 1.00 97.31 118 VAL A O 1
ATOM 921 N N . ASP A 1 119 ? 6.820 -4.798 -11.235 1.00 96.69 119 ASP A N 1
ATOM 922 C CA . ASP A 1 119 ? 5.790 -3.832 -11.589 1.00 96.69 119 ASP A CA 1
ATOM 923 C C . ASP A 1 119 ? 4.615 -3.848 -10.590 1.00 96.69 119 ASP A C 1
ATOM 925 O O . ASP A 1 119 ? 4.584 -4.578 -9.592 1.00 96.69 119 ASP A O 1
ATOM 929 N N . ARG A 1 120 ? 3.616 -3.000 -10.847 1.00 95.56 120 ARG A N 1
ATOM 930 C CA . ARG A 1 120 ? 2.428 -2.885 -9.998 1.00 95.56 120 ARG A CA 1
ATOM 931 C C . ARG A 1 120 ? 1.632 -4.191 -9.900 1.00 95.56 120 ARG A C 1
ATOM 933 O O . ARG A 1 120 ? 1.096 -4.476 -8.832 1.00 95.56 120 ARG A O 1
ATOM 940 N N . HIS A 1 121 ? 1.489 -4.934 -10.991 1.00 95.19 121 HIS A N 1
ATOM 941 C CA . HIS A 1 121 ? 0.693 -6.159 -11.033 1.00 95.19 121 HIS A CA 1
ATOM 942 C C . HIS A 1 121 ? 1.418 -7.301 -10.326 1.00 95.19 121 HIS A C 1
ATOM 944 O O . HIS A 1 121 ? 0.830 -7.947 -9.460 1.00 95.19 121 HIS A O 1
ATOM 950 N N . GLN A 1 122 ? 2.703 -7.477 -10.624 1.00 96.56 122 GLN A N 1
ATOM 951 C CA . GLN A 1 122 ? 3.576 -8.443 -9.965 1.00 96.56 122 GLN A CA 1
ATOM 952 C C . GLN A 1 122 ? 3.652 -8.183 -8.456 1.00 96.56 122 GLN A C 1
ATOM 954 O O . GLN A 1 122 ? 3.466 -9.103 -7.665 1.00 96.56 122 GLN A O 1
ATOM 959 N N . GLY A 1 123 ? 3.831 -6.925 -8.036 1.00 97.69 123 GLY A N 1
ATOM 960 C CA . GLY A 1 123 ? 3.862 -6.563 -6.617 1.00 97.69 123 GLY A CA 1
ATOM 961 C C . GLY A 1 123 ? 2.562 -6.896 -5.876 1.00 97.69 123 GLY A C 1
ATOM 962 O O . GLY A 1 123 ? 2.614 -7.388 -4.751 1.00 97.69 123 GLY A O 1
ATOM 963 N N . ILE A 1 124 ? 1.401 -6.679 -6.506 1.00 97.12 124 ILE A N 1
ATOM 964 C CA . ILE A 1 124 ? 0.095 -7.068 -5.945 1.00 97.12 124 ILE A CA 1
ATOM 965 C C . ILE A 1 124 ? -0.026 -8.592 -5.844 1.00 97.12 124 ILE A C 1
ATOM 967 O O . ILE A 1 124 ? -0.495 -9.089 -4.824 1.00 97.12 124 ILE A O 1
ATOM 971 N N . ALA A 1 125 ? 0.397 -9.324 -6.875 1.00 96.31 125 ALA A N 1
ATOM 972 C CA . ALA A 1 125 ? 0.306 -10.779 -6.908 1.00 96.31 125 ALA A CA 1
ATOM 973 C C . ALA A 1 125 ? 1.194 -11.439 -5.838 1.00 96.31 125 ALA A C 1
ATOM 975 O O . ALA A 1 125 ? 0.706 -12.246 -5.050 1.00 96.31 125 ALA A O 1
ATOM 976 N N . ILE A 1 126 ? 2.461 -11.023 -5.741 1.00 97.75 126 ILE A N 1
ATOM 977 C CA . ILE A 1 126 ? 3.387 -11.478 -4.691 1.00 97.75 126 ILE A CA 1
ATOM 978 C C . ILE A 1 126 ? 2.844 -11.108 -3.310 1.00 97.75 126 ILE A C 1
ATOM 980 O O . ILE A 1 126 ? 2.850 -11.931 -2.402 1.00 97.75 126 ILE A O 1
ATOM 984 N N . GLY A 1 127 ? 2.327 -9.887 -3.149 1.00 97.50 127 GLY A N 1
ATOM 985 C CA . GLY A 1 127 ? 1.728 -9.446 -1.893 1.00 97.50 127 GLY A CA 1
ATOM 986 C C . GLY A 1 127 ? 0.527 -10.287 -1.453 1.00 97.50 127 GLY A C 1
ATOM 987 O O . GLY A 1 127 ? 0.381 -10.569 -0.265 1.00 97.50 127 GLY A O 1
ATOM 988 N N . ALA A 1 128 ? -0.307 -10.730 -2.398 1.00 96.00 128 ALA A N 1
ATOM 989 C CA . ALA A 1 128 ? -1.430 -11.621 -2.113 1.00 96.00 128 ALA A CA 1
ATOM 990 C C . ALA A 1 128 ? -0.953 -12.997 -1.625 1.00 96.00 128 ALA A C 1
ATOM 992 O O . ALA A 1 128 ? -1.435 -13.466 -0.598 1.00 96.00 128 ALA A O 1
ATOM 993 N N . LEU A 1 129 ? 0.037 -13.598 -2.296 1.00 96.69 129 LEU A N 1
ATOM 994 C CA . LEU A 1 129 ? 0.647 -14.854 -1.844 1.00 96.69 129 LEU A CA 1
ATOM 995 C C . LEU A 1 129 ? 1.301 -14.705 -0.467 1.00 96.69 129 LEU A C 1
ATOM 997 O O . LEU A 1 129 ? 1.165 -15.580 0.378 1.00 96.69 129 LEU A O 1
ATOM 1001 N N . LEU A 1 130 ? 1.988 -13.586 -0.223 1.00 96.44 130 LEU A N 1
ATOM 1002 C CA . LEU A 1 130 ? 2.664 -13.339 1.049 1.00 96.44 130 LEU A CA 1
ATOM 1003 C C . LEU A 1 130 ? 1.649 -13.158 2.179 1.00 96.44 130 LEU A C 1
ATOM 1005 O O . LEU A 1 130 ? 1.878 -13.615 3.292 1.00 96.44 130 LEU A O 1
ATOM 1009 N N . THR A 1 131 ? 0.515 -12.523 1.883 1.00 96.25 131 THR A N 1
ATOM 1010 C CA . THR A 1 131 ? -0.600 -12.418 2.829 1.00 96.25 131 THR A CA 1
ATOM 1011 C C . THR A 1 131 ? -1.173 -13.797 3.138 1.00 96.25 131 THR A C 1
ATOM 1013 O O . THR A 1 131 ? -1.359 -14.098 4.310 1.00 96.25 131 THR A O 1
ATOM 1016 N N . GLN A 1 132 ? -1.366 -14.652 2.127 1.00 95.56 132 GLN A N 1
ATOM 1017 C CA . GLN A 1 132 ? -1.832 -16.026 2.331 1.00 95.56 132 GLN A CA 1
ATOM 1018 C C . GLN A 1 132 ? -0.856 -16.845 3.185 1.00 95.56 132 GLN A C 1
ATOM 1020 O O . GLN A 1 132 ? -1.282 -17.461 4.151 1.00 95.56 132 GLN A O 1
ATOM 1025 N N . ASP A 1 133 ? 0.450 -16.806 2.893 1.00 95.38 133 ASP A N 1
ATOM 1026 C CA . ASP A 1 133 ? 1.465 -17.491 3.709 1.00 95.38 133 ASP A CA 1
ATOM 1027 C C . ASP A 1 133 ? 1.424 -17.008 5.168 1.00 95.38 133 ASP A C 1
ATOM 1029 O O . ASP A 1 133 ? 1.505 -17.802 6.103 1.00 95.38 133 ASP A O 1
ATOM 1033 N N . ILE A 1 134 ? 1.239 -15.709 5.395 1.00 96.44 134 ILE A N 1
ATOM 1034 C CA . ILE A 1 134 ? 1.127 -15.156 6.749 1.00 96.44 134 ILE A CA 1
ATOM 1035 C C . ILE A 1 134 ? -0.172 -15.607 7.429 1.00 96.44 134 ILE A C 1
ATOM 1037 O O . ILE A 1 134 ? -0.134 -15.974 8.602 1.00 96.44 134 ILE A O 1
ATOM 1041 N N . GLU A 1 135 ? -1.296 -15.636 6.717 1.00 95.88 135 GLU A N 1
ATOM 1042 C CA . GLU A 1 135 ? -2.566 -16.166 7.227 1.00 95.88 135 GLU A CA 1
ATOM 1043 C C . GLU A 1 135 ? -2.473 -17.665 7.556 1.00 95.88 135 GLU A C 1
ATOM 1045 O O . GLU A 1 135 ? -2.985 -18.092 8.588 1.00 95.88 135 GLU A O 1
ATOM 1050 N N . ASP A 1 136 ? -1.756 -18.457 6.759 1.00 96.50 136 ASP A N 1
ATOM 1051 C CA . ASP A 1 136 ? -1.548 -19.886 7.017 1.00 96.50 136 ASP A CA 1
ATOM 1052 C C . ASP A 1 136 ? -0.706 -20.125 8.286 1.00 96.50 136 ASP A C 1
ATOM 1054 O O . ASP A 1 136 ? -0.927 -21.097 9.011 1.00 96.50 136 ASP A O 1
ATOM 1058 N N . ASN A 1 137 ? 0.239 -19.226 8.587 1.00 96.88 137 ASN A N 1
ATOM 1059 C CA . ASN A 1 137 ? 1.122 -19.330 9.754 1.00 96.88 137 ASN A CA 1
ATOM 1060 C C . ASN A 1 137 ? 0.545 -18.689 11.031 1.00 96.88 137 ASN A C 1
ATOM 1062 O O . ASN A 1 137 ? 0.832 -19.157 12.132 1.00 96.88 137 ASN A O 1
ATOM 1066 N N . PHE A 1 138 ? -0.242 -17.616 10.910 1.00 97.44 138 PHE A N 1
ATOM 1067 C CA . PHE A 1 138 ? -0.691 -16.797 12.047 1.00 97.44 138 PHE A CA 1
ATOM 1068 C C . PHE A 1 138 ? -2.214 -16.667 12.166 1.00 97.44 138 PHE A C 1
ATOM 1070 O O . PHE A 1 138 ? -2.712 -16.101 13.144 1.00 97.44 138 PHE A O 1
ATOM 1077 N N . GLY A 1 139 ? -2.981 -17.161 11.195 1.00 96.38 139 GLY A N 1
ATOM 1078 C CA . GLY A 1 139 ? -4.422 -16.948 11.127 1.00 96.38 139 GLY A CA 1
ATOM 1079 C C . GLY A 1 139 ? -4.765 -15.460 11.193 1.00 96.38 139 GLY A C 1
ATOM 1080 O O . GLY A 1 139 ? -4.207 -14.633 10.480 1.00 96.38 139 GLY A O 1
ATOM 1081 N N . THR A 1 140 ? -5.666 -15.093 12.104 1.00 95.56 140 THR A N 1
ATOM 1082 C CA . THR A 1 140 ? -6.103 -13.700 12.289 1.00 95.56 140 THR A CA 1
ATOM 1083 C C . THR A 1 140 ? -5.194 -12.863 13.196 1.00 95.56 140 THR A C 1
ATOM 1085 O O . THR A 1 140 ? -5.491 -11.680 13.407 1.00 95.56 140 THR A O 1
ATOM 1088 N N . ALA A 1 141 ? -4.136 -13.462 13.760 1.00 97.69 141 ALA A N 1
ATOM 1089 C CA . ALA A 1 141 ? -3.255 -12.813 14.730 1.00 97.69 141 ALA A CA 1
ATOM 1090 C C . ALA A 1 141 ? -2.334 -11.765 14.092 1.00 97.69 141 ALA A C 1
ATOM 1092 O O . ALA A 1 141 ? -1.853 -10.871 14.781 1.00 97.69 141 ALA A O 1
ATOM 1093 N N . VAL A 1 142 ? -2.105 -11.842 12.779 1.00 98.25 142 VAL A N 1
ATOM 1094 C CA . VAL A 1 142 ? -1.371 -10.836 12.003 1.00 98.25 142 VAL A CA 1
ATOM 1095 C C . VAL A 1 142 ? -2.263 -10.370 10.860 1.00 98.25 142 VAL A C 1
ATOM 1097 O O . VAL A 1 142 ? -2.804 -11.178 10.114 1.00 98.25 142 VAL A O 1
ATOM 1100 N N . ARG A 1 143 ? -2.439 -9.054 10.720 1.00 97.19 143 ARG A N 1
ATOM 1101 C CA . ARG A 1 143 ? -3.296 -8.442 9.696 1.00 97.19 143 ARG A CA 1
ATOM 1102 C C . ARG A 1 143 ? -2.499 -7.461 8.853 1.00 97.19 143 ARG A C 1
ATOM 1104 O O . ARG A 1 143 ? -1.935 -6.506 9.386 1.00 97.19 143 ARG A O 1
ATOM 1111 N N . ILE A 1 144 ? -2.508 -7.670 7.542 1.00 96.50 144 ILE A N 1
ATOM 1112 C CA . ILE A 1 144 ? -1.848 -6.806 6.559 1.00 96.50 144 ILE A CA 1
ATOM 1113 C C . ILE A 1 144 ? -2.908 -6.057 5.752 1.00 96.50 144 ILE A C 1
ATOM 1115 O O . ILE A 1 144 ? -3.898 -6.655 5.335 1.00 96.50 144 ILE A O 1
ATOM 1119 N N . ASP A 1 145 ? -2.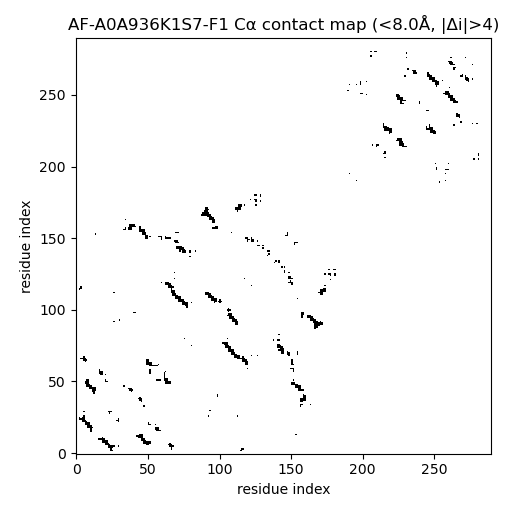705 -4.760 5.500 1.00 95.19 145 ASP A N 1
ATOM 1120 C CA . ASP A 1 145 ? -3.527 -4.027 4.529 1.00 95.19 145 ASP A CA 1
ATOM 1121 C C . ASP A 1 145 ? -3.131 -4.440 3.100 1.00 95.19 145 ASP A C 1
ATOM 1123 O O . ASP A 1 145 ? -2.060 -4.040 2.634 1.00 95.19 145 ASP A O 1
ATOM 1127 N N . PRO A 1 146 ? -3.982 -5.152 2.336 1.00 92.75 146 PRO A N 1
ATOM 1128 C CA . PRO A 1 146 ? -3.645 -5.589 0.980 1.00 92.75 146 PRO A CA 1
ATOM 1129 C C . PRO A 1 146 ? -3.412 -4.420 0.008 1.00 92.75 146 PRO A C 1
ATOM 1131 O O . PRO A 1 146 ? -2.812 -4.592 -1.056 1.00 92.75 146 PRO A O 1
ATOM 1134 N N . CYS A 1 147 ? -3.864 -3.202 0.332 1.00 94.44 147 CYS A N 1
ATOM 1135 C CA . CYS A 1 147 ? -3.616 -2.032 -0.505 1.00 94.44 147 CYS A CA 1
ATOM 1136 C C . CYS A 1 147 ? -2.140 -1.613 -0.522 1.00 94.44 147 CYS A C 1
ATOM 1138 O O . CYS A 1 147 ? -1.733 -0.973 -1.494 1.00 94.44 147 CYS A O 1
ATOM 1140 N N . THR A 1 148 ? -1.340 -1.982 0.489 1.00 96.44 148 THR A N 1
ATOM 1141 C CA . THR A 1 148 ? 0.099 -1.657 0.583 1.00 96.44 148 THR A CA 1
ATOM 1142 C C . THR A 1 148 ? 0.894 -2.130 -0.640 1.00 96.44 148 THR A C 1
ATOM 1144 O O . THR A 1 148 ? 1.851 -1.488 -1.081 1.00 96.44 148 THR A O 1
ATOM 1147 N N . PHE A 1 149 ? 0.460 -3.228 -1.260 1.00 97.69 149 PHE A N 1
ATOM 1148 C CA . PHE A 1 149 ? 1.160 -3.837 -2.386 1.00 97.69 149 PHE A CA 1
ATOM 1149 C C . PHE A 1 149 ? 0.972 -3.084 -3.703 1.00 97.69 149 PHE A C 1
ATOM 1151 O O . PHE A 1 149 ? 1.736 -3.293 -4.647 1.00 97.69 149 PHE A O 1
ATOM 1158 N N . ARG A 1 150 ? 0.024 -2.142 -3.769 1.00 97.50 150 ARG A N 1
ATOM 1159 C CA . ARG A 1 150 ? -0.099 -1.233 -4.912 1.00 97.50 150 ARG A CA 1
ATOM 1160 C C . ARG A 1 150 ? 1.109 -0.299 -4.936 1.00 97.50 150 ARG A C 1
ATOM 1162 O O . ARG A 1 150 ? 1.445 0.329 -3.935 1.00 97.50 150 ARG A O 1
ATOM 1169 N N . ALA A 1 151 ? 1.762 -0.194 -6.086 1.00 97.31 151 ALA A N 1
ATOM 1170 C CA . ALA A 1 151 ? 3.004 0.560 -6.235 1.00 97.31 151 ALA A CA 1
ATOM 1171 C C . ALA A 1 151 ? 2.853 2.051 -5.854 1.00 97.31 151 ALA A C 1
ATOM 1173 O O . ALA A 1 151 ? 3.742 2.638 -5.235 1.00 97.31 151 ALA A O 1
ATOM 1174 N N . GLU A 1 152 ? 1.693 2.639 -6.147 1.00 96.06 152 GLU A N 1
ATOM 1175 C CA . GLU A 1 152 ? 1.330 4.022 -5.835 1.00 96.06 152 GLU A CA 1
ATOM 1176 C C . GLU A 1 152 ? 0.890 4.260 -4.381 1.00 96.06 152 GLU A C 1
ATOM 1178 O O . GLU A 1 152 ? 0.679 5.411 -3.994 1.00 96.06 152 GLU A O 1
ATOM 1183 N N . GLN A 1 153 ? 0.689 3.209 -3.582 1.00 96.19 153 GLN A N 1
ATOM 1184 C CA . GLN A 1 153 ? 0.170 3.365 -2.227 1.00 96.19 153 GLN A CA 1
ATOM 1185 C C . GLN A 1 153 ? 1.247 3.964 -1.305 1.00 96.19 153 GLN A C 1
ATOM 1187 O O . GLN A 1 153 ? 2.382 3.482 -1.291 1.00 96.19 153 GLN A O 1
ATOM 1192 N N . PRO A 1 154 ? 0.924 5.009 -0.519 1.00 95.75 154 PRO A N 1
ATOM 1193 C CA . PRO A 1 154 ? 1.834 5.518 0.499 1.00 95.75 154 PRO A CA 1
ATOM 1194 C C . PRO A 1 154 ? 2.085 4.502 1.614 1.00 95.75 154 PRO A C 1
ATOM 1196 O O . PRO A 1 154 ? 1.152 4.059 2.277 1.00 95.75 154 PRO A O 1
ATOM 1199 N N . CYS A 1 155 ? 3.360 4.255 1.892 1.00 96.81 155 CYS A N 1
ATOM 1200 C CA . CYS A 1 155 ? 3.856 3.625 3.109 1.00 96.81 155 CYS A CA 1
ATOM 1201 C C . CYS A 1 155 ? 4.407 4.730 4.028 1.00 96.81 155 CYS A C 1
ATOM 1203 O O . CYS A 1 155 ? 5.423 5.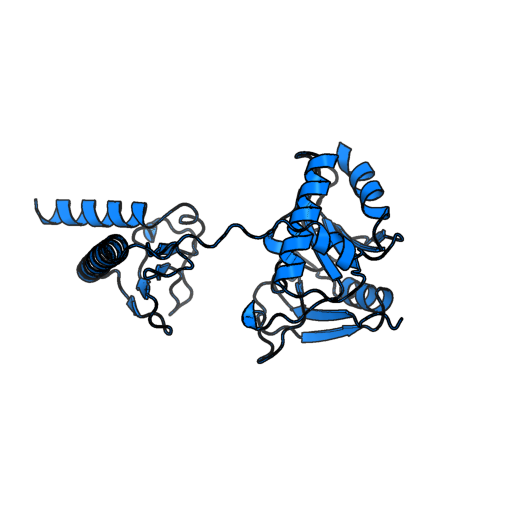359 3.720 1.00 96.81 155 CYS A O 1
ATOM 1205 N N . PHE A 1 156 ? 3.692 5.053 5.112 1.00 96.12 156 PHE A N 1
ATOM 1206 C CA . PHE A 1 156 ? 4.013 6.227 5.934 1.00 96.12 156 PHE A CA 1
ATOM 1207 C C . PHE A 1 156 ? 5.286 6.044 6.765 1.00 96.12 156 PHE A C 1
ATOM 1209 O O . PHE A 1 156 ? 5.484 5.022 7.432 1.00 96.12 156 PHE A O 1
ATOM 1216 N N . LEU A 1 157 ? 6.103 7.093 6.772 1.00 96.25 157 LEU A N 1
ATOM 1217 C CA . LEU A 1 157 ? 7.403 7.143 7.431 1.00 96.25 157 LEU A CA 1
ATOM 1218 C C . LEU A 1 157 ? 7.292 7.054 8.961 1.00 96.25 157 LEU A C 1
ATO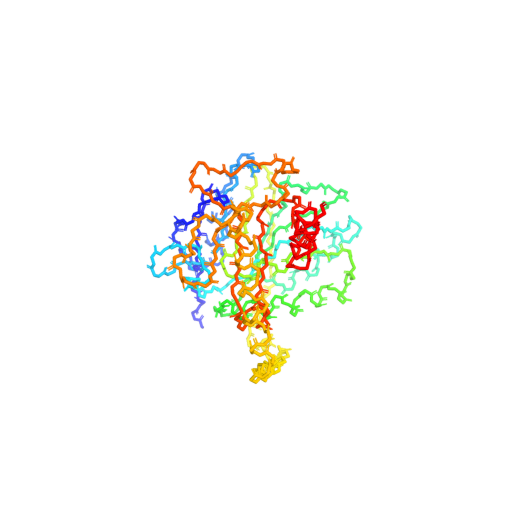M 1220 O O . LEU A 1 157 ? 6.235 7.282 9.556 1.00 96.25 157 LEU A O 1
ATOM 1224 N N . ALA A 1 158 ? 8.404 6.687 9.598 1.00 95.56 158 ALA A N 1
ATOM 1225 C CA . ALA A 1 158 ? 8.490 6.529 11.045 1.00 95.56 158 ALA A CA 1
ATOM 1226 C C . ALA A 1 158 ? 8.340 7.870 11.781 1.00 95.56 158 ALA A C 1
ATOM 1228 O O . ALA A 1 158 ? 8.776 8.917 11.296 1.00 95.56 158 ALA A O 1
ATOM 1229 N N . LEU A 1 159 ? 7.801 7.822 13.001 1.00 94.69 159 LEU A N 1
ATOM 1230 C CA . LEU A 1 159 ? 7.865 8.967 13.905 1.00 94.69 159 LEU A CA 1
ATOM 1231 C C . LEU A 1 159 ? 9.263 9.110 14.528 1.00 94.69 159 LEU A C 1
ATOM 1233 O O . LEU A 1 159 ? 10.078 8.174 14.558 1.00 94.69 159 LEU A O 1
ATOM 1237 N N . GLN A 1 160 ? 9.544 10.301 15.049 1.00 94.25 160 GLN A N 1
ATOM 1238 C CA . GLN A 1 160 ? 10.688 10.541 15.922 1.00 94.25 160 GLN A CA 1
ATOM 1239 C C . GLN A 1 160 ? 10.618 9.637 17.164 1.00 94.25 160 GLN A C 1
ATOM 1241 O O . GLN A 1 160 ? 9.543 9.291 17.645 1.00 94.25 160 GLN A O 1
ATOM 1246 N N . GLY A 1 161 ? 11.778 9.194 17.653 1.00 92.25 161 GLY A N 1
ATOM 1247 C CA . GLY A 1 161 ? 11.882 8.301 18.815 1.00 92.25 161 GLY A CA 1
ATOM 1248 C C . GLY A 1 161 ? 11.572 6.821 18.546 1.00 92.25 161 GLY A C 1
ATOM 1249 O O . GLY A 1 161 ? 11.988 5.970 19.329 1.00 92.25 161 GLY A O 1
ATOM 1250 N N . VAL A 1 162 ? 10.924 6.476 17.426 1.00 94.12 162 VAL A N 1
ATOM 1251 C CA . VAL A 1 162 ? 10.652 5.074 17.069 1.00 94.12 162 VAL A CA 1
ATOM 1252 C C . VAL A 1 162 ? 11.950 4.340 16.740 1.00 94.12 162 VAL A C 1
ATOM 1254 O O . VAL A 1 162 ? 12.714 4.760 15.865 1.00 94.12 162 VAL A O 1
ATOM 1257 N N . ARG A 1 163 ? 12.179 3.195 17.387 1.00 95.56 163 ARG A N 1
ATOM 1258 C CA . ARG A 1 163 ? 13.334 2.341 17.100 1.00 95.56 163 ARG A CA 1
ATOM 1259 C C . ARG A 1 163 ? 13.062 1.482 15.855 1.00 95.56 163 ARG A C 1
ATOM 1261 O O . ARG A 1 163 ? 12.146 0.661 15.892 1.00 95.56 163 ARG A O 1
ATOM 1268 N N . PRO A 1 164 ? 13.822 1.653 14.758 1.00 97.44 164 PRO A N 1
ATOM 1269 C CA . PRO A 1 164 ? 13.707 0.770 13.610 1.00 97.44 164 PRO A CA 1
ATOM 1270 C C . PRO A 1 164 ? 14.360 -0.581 13.907 1.00 97.44 164 PRO A C 1
ATOM 1272 O O . PRO A 1 164 ? 15.127 -0.731 14.862 1.00 97.44 164 PRO A O 1
ATOM 1275 N N . PHE A 1 165 ? 14.093 -1.548 13.045 1.00 97.75 165 PHE A N 1
ATOM 1276 C CA . PHE A 1 165 ? 14.707 -2.867 13.060 1.00 97.75 165 PHE A CA 1
ATOM 1277 C C . PHE A 1 165 ? 15.145 -3.263 11.655 1.00 97.75 165 PHE A C 1
ATOM 1279 O O . PHE A 1 165 ? 14.651 -2.721 10.667 1.00 97.75 165 PHE A O 1
ATOM 1286 N N . TYR A 1 166 ? 16.058 -4.224 11.582 1.00 98.19 166 TYR A N 1
ATOM 1287 C CA . TYR A 1 166 ? 16.629 -4.721 10.337 1.00 98.19 166 TYR A CA 1
ATOM 1288 C C . TYR A 1 166 ? 16.470 -6.234 10.281 1.00 98.19 166 TYR A C 1
ATOM 1290 O O . TYR A 1 166 ? 16.585 -6.907 11.305 1.00 98.19 166 TYR A O 1
ATOM 1298 N N . LEU A 1 167 ? 16.198 -6.742 9.086 1.00 97.88 167 LEU A N 1
ATOM 1299 C CA . LEU A 1 167 ? 16.043 -8.158 8.794 1.00 97.88 167 LEU A CA 1
ATOM 1300 C C . LEU A 1 167 ? 17.237 -8.587 7.940 1.00 97.88 167 LEU A C 1
ATOM 1302 O O . LEU A 1 167 ? 17.578 -7.914 6.963 1.00 97.88 167 LEU A O 1
ATOM 1306 N N . LEU A 1 168 ? 17.904 -9.659 8.356 1.00 95.69 168 LEU A N 1
ATOM 1307 C CA . LEU A 1 168 ? 19.202 -10.080 7.819 1.00 95.69 168 LEU A CA 1
ATOM 1308 C C . LEU A 1 168 ? 19.116 -11.332 6.936 1.00 95.69 168 LEU A C 1
ATOM 1310 O O . LEU A 1 168 ? 20.157 -11.912 6.642 1.00 95.69 168 LEU A O 1
ATOM 1314 N N . GLY A 1 169 ? 17.910 -11.754 6.554 1.00 97.50 169 GLY A N 1
ATOM 1315 C CA . GLY A 1 169 ? 17.708 -12.899 5.675 1.00 97.50 169 GLY A CA 1
ATOM 1316 C C . GLY A 1 169 ? 18.069 -12.600 4.222 1.00 97.50 169 GLY A C 1
ATOM 1317 O O . GLY A 1 169 ? 18.939 -11.773 3.920 1.00 97.50 169 GLY A O 1
ATOM 1318 N N . ASP A 1 170 ? 17.353 -13.248 3.309 1.00 97.75 170 ASP A N 1
ATOM 1319 C CA . ASP A 1 170 ? 17.580 -13.131 1.872 1.00 97.75 170 ASP A CA 1
ATOM 1320 C C . ASP A 1 170 ? 16.561 -12.211 1.198 1.00 97.75 170 ASP A C 1
ATOM 1322 O O . ASP A 1 170 ? 15.454 -11.997 1.692 1.00 97.75 170 ASP A O 1
ATOM 1326 N N . ALA A 1 171 ? 16.936 -11.622 0.061 1.00 97.81 171 ALA A N 1
ATOM 1327 C CA . ALA A 1 171 ? 15.946 -10.939 -0.765 1.00 97.81 171 ALA A CA 1
ATOM 1328 C C . ALA A 1 171 ? 14.854 -11.939 -1.168 1.00 97.81 171 ALA A C 1
ATOM 1330 O O . ALA A 1 171 ? 15.155 -13.100 -1.450 1.00 97.81 171 ALA A O 1
ATOM 1331 N N . LEU A 1 172 ? 13.601 -11.489 -1.205 1.00 97.69 172 LEU A N 1
ATOM 1332 C CA . LEU A 1 172 ? 12.495 -12.316 -1.670 1.00 97.69 172 LEU A CA 1
ATOM 1333 C C . LEU A 1 172 ? 12.727 -12.664 -3.142 1.00 97.69 172 LEU A C 1
ATOM 1335 O O . LEU A 1 172 ? 12.895 -11.770 -3.976 1.00 97.69 172 LEU A O 1
ATOM 1339 N N . ASP A 1 173 ? 12.751 -13.961 -3.433 1.00 97.69 173 ASP A N 1
ATOM 1340 C CA . ASP A 1 173 ? 13.044 -14.485 -4.761 1.00 97.69 173 ASP A CA 1
ATOM 1341 C C . ASP A 1 173 ? 11.846 -14.325 -5.707 1.00 97.69 173 ASP A C 1
ATOM 1343 O O . ASP A 1 173 ? 10.941 -15.158 -5.749 1.00 97.69 173 ASP A O 1
ATOM 1347 N N . VAL A 1 174 ? 11.815 -13.215 -6.442 1.00 97.69 174 VAL A N 1
ATOM 1348 C CA . VAL A 1 174 ? 10.678 -12.815 -7.279 1.00 97.69 174 VAL A CA 1
ATOM 1349 C C . VAL A 1 174 ? 10.279 -13.891 -8.299 1.00 97.69 174 VAL A C 1
ATOM 1351 O O . VAL A 1 174 ? 9.091 -14.216 -8.310 1.00 97.69 174 VAL A O 1
ATOM 1354 N N . PRO A 1 175 ? 11.187 -14.488 -9.103 1.00 97.75 175 PRO A N 1
ATOM 1355 C CA . PRO A 1 175 ? 10.825 -15.573 -10.015 1.00 97.75 175 PRO A CA 1
ATOM 1356 C C . PRO A 1 175 ? 10.081 -16.725 -9.328 1.00 97.75 175 PRO A C 1
ATOM 1358 O O . PRO A 1 175 ? 8.967 -17.057 -9.732 1.00 97.75 175 PRO A O 1
ATOM 1361 N N . THR A 1 176 ? 10.631 -17.258 -8.232 1.00 97.31 176 THR A N 1
ATOM 1362 C CA . THR A 1 176 ? 10.033 -18.372 -7.474 1.00 97.31 176 THR A CA 1
ATOM 1363 C C . THR A 1 176 ? 8.648 -18.027 -6.919 1.00 97.31 176 THR A C 1
ATOM 1365 O O . THR A 1 176 ? 7.762 -18.879 -6.847 1.00 97.31 176 THR A O 1
ATOM 1368 N N . TRP A 1 177 ? 8.431 -16.777 -6.510 1.00 97.19 177 TRP A N 1
ATOM 1369 C CA . TRP A 1 177 ? 7.120 -16.327 -6.037 1.00 97.19 177 TRP A CA 1
ATOM 1370 C C . TRP A 1 177 ? 6.123 -16.124 -7.179 1.00 97.19 177 TRP A C 1
ATOM 1372 O O . TRP A 1 177 ? 4.953 -16.467 -7.033 1.00 97.19 177 TRP A O 1
ATOM 1382 N N . LEU A 1 178 ? 6.564 -15.593 -8.320 1.00 96.19 178 LEU A N 1
ATOM 1383 C CA . LEU A 1 178 ? 5.703 -15.393 -9.485 1.00 96.19 178 LEU A CA 1
ATOM 1384 C C . LEU A 1 178 ? 5.250 -16.717 -10.115 1.00 96.19 178 LEU A C 1
ATOM 1386 O O . LEU A 1 178 ? 4.130 -16.780 -10.612 1.00 96.19 178 LEU A O 1
ATOM 1390 N N . GLU A 1 179 ? 6.056 -17.778 -10.036 1.00 96.75 179 GLU A N 1
ATOM 1391 C CA . GLU A 1 179 ? 5.665 -19.133 -10.460 1.00 96.75 179 GLU A CA 1
ATOM 1392 C C . GLU A 1 179 ? 4.477 -19.700 -9.666 1.00 96.75 179 GLU A C 1
ATOM 1394 O O . GLU A 1 179 ? 3.735 -20.540 -10.172 1.00 96.75 179 GLU A O 1
ATOM 1399 N N . GLN A 1 180 ? 4.272 -19.229 -8.434 1.00 95.56 180 GLN A N 1
ATOM 1400 C CA . GLN A 1 180 ? 3.176 -19.656 -7.560 1.00 95.56 180 GLN A CA 1
ATOM 1401 C C . GLN A 1 180 ? 1.909 -18.813 -7.736 1.00 95.56 180 GLN A C 1
ATOM 1403 O O . GLN A 1 180 ? 0.874 -19.127 -7.146 1.00 95.56 180 GLN A O 1
ATOM 1408 N N . VAL A 1 181 ? 1.973 -17.725 -8.511 1.00 91.94 181 VAL A N 1
ATOM 1409 C CA . VAL A 1 181 ? 0.819 -16.850 -8.715 1.00 91.94 181 VAL A CA 1
ATOM 1410 C C . VAL A 1 181 ? -0.238 -17.627 -9.496 1.00 91.94 181 VAL A C 1
ATOM 1412 O O . VAL A 1 181 ? 0.032 -18.051 -10.622 1.00 91.94 181 VAL A O 1
ATOM 1415 N N . PRO A 1 182 ? -1.448 -17.817 -8.935 1.00 85.88 182 PRO A N 1
ATOM 1416 C CA . PRO A 1 182 ? -2.505 -18.506 -9.650 1.00 85.88 182 PRO A CA 1
ATOM 1417 C C . PRO A 1 182 ? -2.853 -17.723 -10.913 1.00 85.88 182 PRO A C 1
ATOM 1419 O O . PRO A 1 182 ? -2.878 -16.487 -10.909 1.00 85.88 182 PRO A O 1
ATOM 1422 N N . GLU A 1 183 ? -3.149 -18.447 -11.991 1.00 80.88 183 GLU A N 1
ATOM 1423 C CA . GLU A 1 183 ? -3.625 -17.823 -13.217 1.00 80.88 183 GLU A CA 1
ATOM 1424 C C . GLU A 1 183 ? -4.864 -16.970 -12.890 1.00 80.88 183 GLU A C 1
ATOM 1426 O O . GLU A 1 183 ? -5.773 -17.450 -12.197 1.00 80.88 183 GLU A O 1
ATOM 1431 N N . PRO A 1 184 ? -4.909 -15.693 -13.320 1.00 71.12 184 PRO A N 1
ATOM 1432 C CA . PRO A 1 184 ? -6.067 -14.857 -13.070 1.00 71.12 184 PRO A CA 1
ATOM 1433 C C . PRO A 1 184 ? -7.323 -15.561 -13.589 1.00 71.12 184 PRO A C 1
ATOM 1435 O O . PRO A 1 184 ? -7.292 -16.113 -14.693 1.00 71.12 184 PRO A O 1
ATOM 1438 N N . PRO A 1 185 ? -8.444 -15.532 -12.848 1.00 69.62 185 PRO A N 1
ATOM 1439 C CA . PRO A 1 185 ? -9.691 -16.046 -13.386 1.00 69.62 185 PRO A CA 1
ATOM 1440 C C . PRO A 1 185 ? -9.985 -15.326 -14.703 1.00 69.62 185 PRO A C 1
ATOM 1442 O O . PRO A 1 185 ? -9.780 -14.112 -14.808 1.00 69.62 185 PRO A O 1
ATOM 1445 N N . ALA A 1 186 ? -10.453 -16.077 -15.704 1.00 71.94 186 ALA A N 1
ATOM 1446 C CA . ALA A 1 186 ? -10.811 -15.500 -16.991 1.00 71.94 186 ALA A CA 1
ATOM 1447 C C . ALA A 1 186 ? -11.739 -14.291 -16.769 1.00 71.94 186 ALA A C 1
ATOM 1449 O O . ALA A 1 186 ? -12.640 -14.368 -15.919 1.00 71.94 186 ALA A O 1
ATOM 1450 N N . PRO A 1 187 ? -11.527 -13.173 -17.490 1.00 65.62 187 PRO A N 1
ATOM 1451 C CA . PRO A 1 187 ? -12.409 -12.027 -17.364 1.00 65.62 187 PRO A CA 1
ATOM 1452 C C . PRO A 1 187 ? -13.849 -12.491 -17.603 1.00 65.62 187 PRO A C 1
ATOM 1454 O O . PRO A 1 187 ? -14.080 -13.355 -18.460 1.00 65.62 187 PRO A O 1
ATOM 1457 N N . PRO A 1 188 ? -14.829 -11.957 -16.851 1.00 65.88 188 PRO A N 1
ATOM 1458 C CA . PRO A 1 188 ? -16.216 -12.286 -17.115 1.00 65.88 188 PRO A CA 1
ATOM 1459 C C . PRO A 1 188 ? -16.512 -11.960 -18.583 1.00 65.88 188 PRO A C 1
ATOM 1461 O O . PRO A 1 188 ? -16.014 -10.948 -19.092 1.00 65.88 188 PRO A O 1
ATOM 1464 N N . PRO A 1 189 ? -17.295 -12.800 -19.281 1.00 74.69 189 PRO A N 1
ATOM 1465 C CA . PRO A 1 189 ? -17.649 -12.509 -20.656 1.00 74.69 189 PRO A CA 1
ATOM 1466 C C . PRO A 1 189 ? -18.289 -11.116 -20.725 1.00 74.69 189 PRO A C 1
ATOM 1468 O O . PRO A 1 189 ? -18.972 -10.704 -19.776 1.00 74.69 189 PRO A O 1
ATOM 1471 N N . PRO A 1 190 ? -18.080 -10.375 -21.828 1.00 75.56 190 PRO A N 1
ATOM 1472 C CA . PRO A 1 190 ? -18.793 -9.127 -22.031 1.00 75.56 190 PRO A CA 1
ATOM 1473 C C . PRO A 1 190 ? -20.301 -9.373 -21.869 1.00 75.56 190 PRO A C 1
ATOM 1475 O O . PRO A 1 190 ? -20.788 -10.465 -22.190 1.00 75.56 190 PRO A O 1
ATOM 1478 N N . PRO A 1 191 ? -21.051 -8.386 -21.354 1.00 76.12 191 PRO A N 1
ATOM 1479 C CA . PRO A 1 191 ? -22.487 -8.527 -21.191 1.00 76.12 191 PRO A CA 1
ATOM 1480 C C . PRO A 1 191 ? -23.111 -8.872 -22.543 1.00 76.12 191 PRO A C 1
ATOM 1482 O O . PRO A 1 191 ? -22.682 -8.368 -23.585 1.00 76.12 191 PRO A O 1
ATOM 1485 N N . SER A 1 192 ? -24.148 -9.709 -22.530 1.00 83.75 192 SER A N 1
ATOM 1486 C CA . SER A 1 192 ? -24.966 -9.900 -23.726 1.00 83.75 192 SER A CA 1
ATOM 1487 C C . SER A 1 192 ? -25.508 -8.549 -24.208 1.00 83.75 192 SER A C 1
ATOM 1489 O O . SER A 1 192 ? -25.666 -7.614 -23.418 1.00 83.75 192 SER A O 1
ATOM 1491 N N . ILE A 1 193 ? -25.835 -8.442 -25.500 1.00 82.88 193 ILE A N 1
ATOM 1492 C CA . ILE A 1 193 ? -26.454 -7.231 -26.073 1.00 82.88 193 ILE A CA 1
ATOM 1493 C C . ILE A 1 193 ? -27.682 -6.809 -25.249 1.00 82.88 193 ILE A C 1
ATOM 1495 O O . ILE A 1 193 ? -27.883 -5.627 -24.977 1.00 82.88 193 ILE A O 1
ATOM 1499 N N . GLU A 1 194 ? -28.468 -7.786 -24.799 1.00 85.44 194 GLU A N 1
ATOM 1500 C CA . GLU A 1 194 ? -29.626 -7.569 -23.936 1.00 85.44 194 GLU A CA 1
ATOM 1501 C C . GLU A 1 194 ? -29.235 -6.980 -22.573 1.00 85.44 194 GLU A C 1
ATOM 1503 O O . GLU A 1 194 ? -29.782 -5.954 -22.168 1.00 85.44 194 GLU A O 1
ATOM 1508 N N . ALA A 1 195 ? -28.245 -7.564 -21.890 1.00 79.25 195 ALA A N 1
ATOM 1509 C CA . ALA A 1 195 ? -27.768 -7.064 -20.603 1.00 79.25 195 ALA A CA 1
ATOM 1510 C C . ALA A 1 195 ? -27.177 -5.649 -20.712 1.00 79.25 195 ALA A C 1
ATOM 1512 O O . ALA A 1 195 ? -27.456 -4.801 -19.862 1.00 79.25 195 ALA A O 1
ATOM 1513 N N . ALA A 1 196 ? -26.424 -5.365 -21.779 1.00 80.94 196 ALA A N 1
ATOM 1514 C CA . ALA A 1 196 ? -25.907 -4.029 -22.063 1.00 80.94 196 ALA A CA 1
ATOM 1515 C C . ALA A 1 196 ? -27.049 -3.023 -22.285 1.00 80.94 196 ALA A C 1
ATOM 1517 O O . ALA A 1 196 ? -27.077 -1.971 -21.648 1.00 80.94 196 ALA A O 1
ATOM 1518 N N . SER A 1 197 ? -28.047 -3.381 -23.100 1.00 83.38 197 SER A N 1
ATOM 1519 C CA . SER A 1 197 ? -29.223 -2.542 -23.358 1.00 83.38 197 SER A CA 1
ATOM 1520 C C . SER A 1 197 ? -30.029 -2.253 -22.085 1.00 83.38 197 SER A C 1
ATOM 1522 O O . SER A 1 197 ? -30.450 -1.115 -21.857 1.00 83.38 197 SER A O 1
ATOM 1524 N N . MET A 1 198 ? -30.222 -3.252 -21.218 1.00 83.69 198 MET A N 1
ATOM 1525 C CA . MET A 1 198 ? -30.888 -3.061 -19.926 1.00 83.69 198 MET A CA 1
ATOM 1526 C C . MET A 1 198 ? -30.091 -2.141 -18.997 1.00 83.69 198 MET A C 1
ATOM 1528 O O . MET A 1 198 ? -30.675 -1.263 -18.358 1.00 83.69 198 MET A O 1
ATOM 1532 N N . SER A 1 199 ? -28.769 -2.319 -18.920 1.00 83.12 199 SER A N 1
ATOM 1533 C CA . SER A 1 199 ? -27.891 -1.443 -18.142 1.00 83.12 199 SER A CA 1
ATOM 1534 C C . SER A 1 199 ? -27.948 -0.002 -18.644 1.00 83.12 199 SER A C 1
ATOM 1536 O O . SER A 1 199 ? -28.106 0.912 -17.834 1.00 83.12 199 SER A O 1
ATOM 1538 N N . ASP A 1 200 ? -27.913 0.211 -19.957 1.00 85.31 200 ASP A N 1
ATOM 1539 C CA . ASP A 1 200 ? -28.035 1.540 -20.558 1.00 85.31 200 ASP A CA 1
ATOM 1540 C C . ASP A 1 200 ? -29.402 2.171 -20.277 1.00 85.31 200 ASP A C 1
ATOM 1542 O O . ASP A 1 200 ? -29.481 3.336 -19.884 1.00 85.31 200 ASP A O 1
ATOM 1546 N N . ALA A 1 201 ? -30.490 1.408 -20.416 1.00 87.12 201 ALA A N 1
ATOM 1547 C CA . ALA A 1 201 ? -31.835 1.876 -20.096 1.00 87.12 201 ALA A CA 1
ATOM 1548 C C . ALA A 1 201 ? -31.968 2.259 -18.614 1.00 87.12 201 ALA A C 1
ATOM 1550 O O . ALA A 1 201 ? -32.487 3.332 -18.296 1.00 87.12 201 ALA A O 1
ATOM 1551 N N . ARG A 1 202 ? -31.434 1.431 -17.707 1.00 88.75 202 ARG A N 1
ATOM 1552 C CA . ARG A 1 202 ? -31.388 1.727 -16.271 1.00 88.75 202 ARG A CA 1
ATOM 1553 C C . ARG A 1 202 ? -30.618 3.012 -15.995 1.00 88.75 202 ARG A C 1
ATOM 1555 O O . ARG A 1 202 ? -31.040 3.810 -15.165 1.00 88.75 202 ARG A O 1
ATOM 1562 N N . MET A 1 203 ? -29.491 3.216 -16.665 1.00 91.06 203 MET A N 1
ATOM 1563 C CA . MET A 1 203 ? -28.639 4.374 -16.417 1.00 91.06 203 MET A CA 1
ATOM 1564 C C . MET A 1 203 ? -29.221 5.660 -16.990 1.00 91.06 203 MET A C 1
ATOM 1566 O O . MET A 1 203 ? -29.134 6.684 -16.317 1.00 91.06 203 MET A O 1
ATOM 1570 N N . ARG A 1 204 ? -29.898 5.603 -18.143 1.00 90.44 204 ARG A N 1
ATOM 1571 C CA . ARG A 1 204 ? -30.724 6.718 -18.634 1.00 90.44 204 ARG A CA 1
ATOM 1572 C C . ARG A 1 204 ? -31.778 7.114 -17.603 1.00 90.44 204 ARG A C 1
ATOM 1574 O O . ARG A 1 204 ? -31.792 8.263 -17.183 1.00 90.44 204 ARG A O 1
ATOM 1581 N N . TYR A 1 205 ? -32.537 6.146 -17.083 1.00 90.50 205 TYR A N 1
ATOM 1582 C CA . TYR A 1 205 ? -33.513 6.398 -16.017 1.00 90.50 205 TYR A CA 1
ATOM 1583 C C . TYR A 1 205 ? -32.882 7.067 -14.783 1.00 90.50 205 TYR A C 1
ATOM 1585 O O . TYR A 1 205 ? -33.424 8.034 -14.255 1.00 90.50 205 TYR A O 1
ATOM 1593 N N . VAL A 1 206 ? -31.720 6.588 -14.321 1.00 93.06 206 VAL A N 1
ATOM 1594 C CA . VAL A 1 206 ? -31.023 7.190 -13.171 1.00 93.06 206 VAL A CA 1
ATOM 1595 C C . VAL A 1 206 ? -30.611 8.633 -13.462 1.00 93.06 206 VAL A C 1
ATOM 1597 O O . VAL A 1 206 ? -30.824 9.499 -12.616 1.00 93.06 206 VAL A O 1
ATOM 1600 N N . VAL A 1 207 ? -30.034 8.902 -14.636 1.00 93.81 207 VAL A N 1
ATOM 1601 C CA . VAL A 1 207 ? -29.626 10.255 -15.047 1.00 93.81 207 VAL A CA 1
ATOM 1602 C C . VAL A 1 207 ? -30.838 11.184 -15.111 1.00 93.81 207 VAL A C 1
ATOM 1604 O O . VAL A 1 207 ? -30.785 12.271 -14.537 1.00 93.81 207 VAL A O 1
ATOM 1607 N N . ASP A 1 208 ? -31.941 10.742 -15.711 1.00 93.25 208 ASP A N 1
ATOM 1608 C CA . ASP A 1 208 ? -33.167 11.534 -15.829 1.00 93.25 208 ASP A CA 1
ATOM 1609 C C . ASP A 1 208 ? -33.743 11.883 -14.450 1.00 93.25 208 ASP A C 1
ATOM 1611 O O . ASP A 1 208 ? -34.001 13.052 -14.154 1.00 93.25 208 ASP A O 1
ATOM 1615 N N . MET A 1 209 ? -33.857 10.892 -13.561 1.00 93.19 209 MET A N 1
ATOM 1616 C CA . MET A 1 209 ? -34.354 11.087 -12.196 1.00 93.19 209 MET A CA 1
ATOM 1617 C C . MET A 1 209 ? -33.460 12.021 -11.374 1.00 93.19 209 MET A C 1
ATOM 1619 O O . MET A 1 209 ? -33.953 12.875 -10.635 1.00 93.19 209 MET A O 1
ATOM 1623 N N . LEU A 1 210 ? -32.137 11.892 -11.502 1.00 94.00 210 LEU A N 1
ATOM 1624 C CA . LEU A 1 210 ? -31.193 12.799 -10.847 1.00 94.00 210 LEU A CA 1
ATOM 1625 C C . LEU A 1 210 ? -31.293 14.222 -11.404 1.00 94.00 210 LEU A C 1
ATOM 1627 O O . LEU A 1 210 ? -31.171 15.179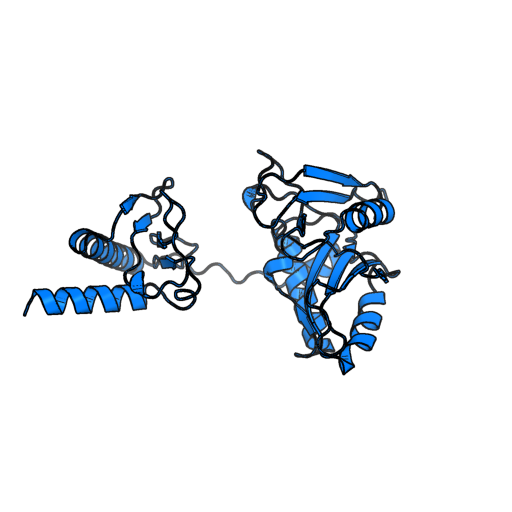 -10.638 1.00 94.00 210 LEU A O 1
ATOM 1631 N N . GLY A 1 211 ? -31.516 14.371 -12.711 1.00 91.81 211 GLY A N 1
ATOM 1632 C CA . GLY A 1 211 ? -31.747 15.660 -13.357 1.00 91.81 211 GLY A CA 1
ATOM 1633 C C . GLY A 1 211 ? -33.009 16.342 -12.828 1.00 91.81 211 GLY A C 1
ATOM 1634 O O . GLY A 1 211 ? -32.952 17.498 -12.408 1.00 91.81 211 GLY A O 1
ATOM 1635 N N . GLN A 1 212 ? -34.121 15.607 -12.752 1.00 90.12 212 GLN A N 1
ATOM 1636 C CA . GLN A 1 212 ? -35.386 16.095 -12.187 1.00 90.12 212 GLN A CA 1
ATOM 1637 C C . GLN A 1 212 ? -35.242 16.503 -10.716 1.00 90.12 212 GLN A C 1
ATOM 1639 O O . GLN A 1 212 ? -35.730 17.557 -10.311 1.00 90.12 212 GLN A O 1
ATOM 1644 N N . ALA A 1 213 ? -34.498 15.720 -9.931 1.00 89.00 213 ALA A N 1
ATOM 1645 C CA . ALA A 1 213 ? -34.195 16.023 -8.535 1.00 89.00 213 ALA A CA 1
ATOM 1646 C C . ALA A 1 213 ? -33.139 17.135 -8.351 1.00 89.00 213 ALA A C 1
ATOM 1648 O O . ALA A 1 213 ? -32.799 17.464 -7.215 1.00 89.00 213 ALA A O 1
ATOM 1649 N N . ARG A 1 214 ? -32.599 17.707 -9.441 1.00 91.31 214 ARG A N 1
ATOM 1650 C CA . ARG A 1 214 ? -31.505 18.699 -9.437 1.00 91.31 214 ARG A CA 1
ATOM 1651 C C . ARG A 1 214 ? -30.261 18.229 -8.676 1.00 91.31 214 ARG A C 1
ATOM 1653 O O . ARG A 1 214 ? -29.555 19.018 -8.054 1.00 91.31 214 ARG A O 1
ATOM 1660 N N . LEU A 1 215 ? -29.994 16.928 -8.733 1.00 93.06 215 LEU A N 1
ATOM 1661 C CA . LEU A 1 215 ? -28.831 16.313 -8.106 1.00 93.06 215 LEU A CA 1
ATOM 1662 C C . LEU A 1 215 ? -27.641 16.215 -9.063 1.00 93.06 215 LEU A C 1
ATOM 1664 O O . LEU A 1 215 ? -26.524 16.055 -8.593 1.00 93.06 215 LEU A O 1
ATOM 1668 N N . LEU A 1 216 ? -27.819 16.327 -10.382 1.00 94.62 216 LEU A N 1
ATOM 1669 C CA . LEU A 1 216 ? -26.687 16.371 -11.315 1.00 94.62 216 LEU A CA 1
ATOM 1670 C C . LEU A 1 216 ? -25.995 17.737 -11.290 1.00 94.62 216 LEU A C 1
ATOM 1672 O O . LEU A 1 216 ? -26.655 18.769 -11.360 1.00 94.62 216 LEU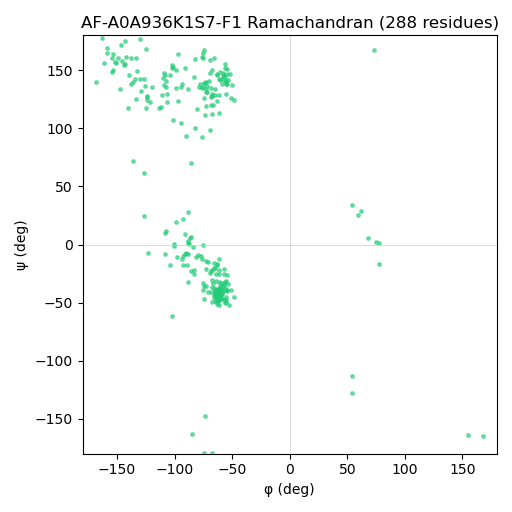 A O 1
ATOM 1676 N N . ILE A 1 217 ? -24.660 17.730 -11.245 1.00 93.38 217 ILE A N 1
ATOM 1677 C CA . ILE A 1 217 ? -23.844 18.952 -11.269 1.00 93.38 217 ILE A CA 1
ATOM 1678 C C . ILE A 1 217 ? -23.245 19.153 -12.660 1.00 93.38 217 ILE A C 1
ATOM 1680 O O . ILE A 1 217 ? -23.496 20.159 -13.315 1.00 93.38 217 ILE A O 1
ATOM 1684 N N . LYS A 1 218 ? -22.413 18.206 -13.110 1.00 92.31 218 LYS A N 1
ATOM 1685 C CA . LYS A 1 218 ? -21.721 18.273 -14.406 1.00 92.31 218 LYS A CA 1
ATOM 1686 C C . LYS A 1 218 ? -21.231 16.895 -14.853 1.00 92.31 218 LYS A C 1
ATOM 1688 O O . LYS A 1 218 ? -20.984 16.047 -13.992 1.00 92.31 218 LYS A O 1
ATOM 1693 N N . PRO A 1 219 ? -21.028 16.664 -16.160 1.00 93.38 219 PRO A N 1
ATOM 1694 C CA . PRO A 1 219 ? -20.317 15.484 -16.637 1.00 93.38 219 PRO A CA 1
ATOM 1695 C C . PRO A 1 219 ? -18.907 15.407 -16.043 1.00 93.38 219 PRO A C 1
ATOM 1697 O O . PRO A 1 219 ? -18.258 16.429 -15.795 1.00 93.38 219 PRO A O 1
ATOM 1700 N N . LEU A 1 220 ? -18.413 14.190 -15.830 1.00 88.88 220 LEU A N 1
ATOM 1701 C CA . LEU A 1 220 ? -17.007 13.982 -15.499 1.00 88.88 220 LEU A CA 1
ATOM 1702 C C . LEU A 1 220 ? -16.127 14.301 -16.723 1.00 88.88 220 LEU A C 1
ATOM 1704 O O . LEU A 1 220 ? -16.548 14.025 -17.847 1.00 88.88 220 LEU A O 1
ATOM 1708 N N . PRO A 1 221 ? -14.892 14.815 -16.543 1.00 83.56 221 PRO A N 1
ATOM 1709 C CA . PRO A 1 221 ? -14.016 15.196 -17.661 1.00 83.56 221 PRO A CA 1
ATOM 1710 C C . PRO A 1 221 ? -13.719 14.071 -18.661 1.00 83.56 221 PRO A C 1
ATOM 1712 O O . PRO A 1 221 ? -13.422 14.333 -19.818 1.00 83.56 221 PRO A O 1
ATOM 1715 N N . ASN A 1 222 ? -13.802 12.815 -18.221 1.00 80.75 222 ASN A N 1
ATOM 1716 C CA . ASN A 1 222 ? -13.580 11.634 -19.056 1.00 80.75 222 ASN A CA 1
ATOM 1717 C C . ASN A 1 222 ? -14.849 11.140 -19.781 1.00 80.75 222 ASN A C 1
ATOM 1719 O O . ASN A 1 222 ? -14.794 10.104 -20.438 1.00 80.75 222 ASN A O 1
ATOM 1723 N N . GLY A 1 223 ? -15.993 11.810 -19.605 1.00 85.38 223 GLY A N 1
ATOM 1724 C CA . GLY A 1 223 ? -17.279 11.419 -20.186 1.00 85.38 223 GLY A CA 1
ATOM 1725 C C . GLY A 1 223 ? -17.883 10.127 -19.622 1.00 85.38 223 GLY A C 1
ATOM 1726 O O . GLY A 1 223 ? -18.912 9.677 -20.112 1.00 85.38 223 GLY A O 1
ATOM 1727 N N . ARG A 1 224 ? -17.285 9.514 -18.591 1.00 89.25 224 ARG A N 1
ATOM 1728 C CA . ARG A 1 224 ? -17.704 8.200 -18.057 1.00 89.25 224 ARG A CA 1
ATOM 1729 C C . ARG A 1 224 ? -18.703 8.293 -16.903 1.00 89.25 224 ARG A C 1
ATOM 1731 O O . ARG A 1 224 ? -18.803 7.369 -16.094 1.00 89.25 224 ARG A O 1
ATOM 1738 N N . GLY A 1 225 ? -19.411 9.410 -16.787 1.00 93.25 225 GLY A N 1
ATOM 1739 C CA . GLY A 1 225 ? -20.368 9.629 -15.713 1.00 93.25 225 GLY A CA 1
ATOM 1740 C C . GLY A 1 225 ? -20.601 11.099 -15.394 1.00 93.25 225 GLY A C 1
ATOM 1741 O O . GLY A 1 225 ? -20.218 11.987 -16.156 1.00 93.25 225 GLY A O 1
ATOM 1742 N N . TYR A 1 226 ? -21.189 11.344 -14.227 1.00 95.75 226 TYR A N 1
ATOM 1743 C CA . TYR A 1 226 ? -21.532 12.671 -13.723 1.00 95.75 226 TYR A CA 1
ATOM 1744 C C . TYR A 1 226 ? -21.033 12.876 -12.295 1.00 95.75 226 TYR A C 1
ATOM 1746 O O . TYR A 1 226 ? -21.123 11.979 -11.458 1.00 95.75 226 TYR A O 1
ATOM 1754 N N . ALA A 1 227 ? -20.571 14.091 -12.005 1.00 94.62 227 ALA A N 1
ATOM 1755 C CA . ALA A 1 227 ? -20.529 14.619 -10.649 1.00 94.62 227 ALA A CA 1
ATOM 1756 C C . ALA A 1 227 ? -21.954 14.998 -10.215 1.00 94.62 227 ALA A C 1
ATOM 1758 O O . ALA A 1 227 ? -22.717 15.564 -11.008 1.00 94.62 227 ALA A O 1
ATOM 1759 N N . MET A 1 228 ? -22.313 14.697 -8.968 1.00 94.50 228 MET A N 1
ATOM 1760 C CA . MET A 1 228 ? -23.670 14.890 -8.451 1.00 94.50 228 MET A CA 1
ATOM 1761 C C . MET A 1 228 ? -23.684 15.290 -6.971 1.00 94.50 228 MET A C 1
ATOM 1763 O O . MET A 1 228 ? -22.755 14.997 -6.228 1.00 94.50 228 MET A O 1
ATOM 1767 N N . HIS A 1 229 ? -24.757 15.917 -6.502 1.00 93.06 229 HIS A N 1
ATOM 1768 C CA . HIS A 1 229 ? -25.017 16.085 -5.078 1.00 93.06 229 HIS A CA 1
ATOM 1769 C C . HIS A 1 229 ? -25.430 14.748 -4.456 1.00 93.06 229 HIS A C 1
ATOM 1771 O O . HIS A 1 229 ? -26.271 14.025 -4.991 1.00 93.06 229 HIS A O 1
ATOM 1777 N N . CYS A 1 230 ? -24.844 14.411 -3.306 1.00 93.69 230 CYS A N 1
ATOM 1778 C CA . CYS A 1 230 ? -25.236 13.222 -2.559 1.00 93.69 230 CYS A CA 1
ATOM 1779 C C . CYS A 1 230 ? -26.652 13.406 -1.978 1.00 93.69 230 CYS A C 1
ATOM 1781 O O . CYS A 1 230 ? -26.861 14.367 -1.236 1.00 93.69 230 CYS A O 1
ATOM 1783 N N . PRO A 1 231 ? -27.606 12.482 -2.209 1.00 94.12 231 PRO A N 1
ATOM 1784 C CA . PRO A 1 231 ? -28.937 12.571 -1.598 1.00 94.12 231 PRO A CA 1
ATOM 1785 C C . PRO A 1 231 ? -28.907 12.514 -0.064 1.00 94.12 231 PRO A C 1
ATOM 1787 O O . PRO A 1 231 ? -29.831 12.977 0.595 1.00 94.12 231 PRO A O 1
ATOM 1790 N N . TRP A 1 232 ? -27.835 11.958 0.508 1.00 94.12 232 TRP A N 1
ATOM 1791 C CA . TRP A 1 232 ? -27.611 11.863 1.952 1.00 94.12 232 TRP A CA 1
ATOM 1792 C 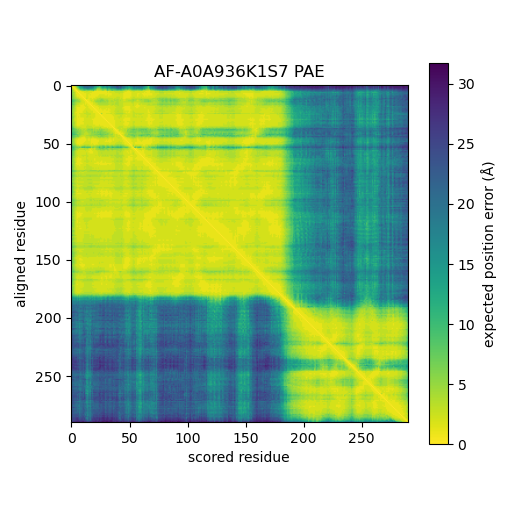C . TRP A 1 232 ? -26.682 12.959 2.488 1.00 94.12 232 TRP A C 1
ATOM 1794 O O . TRP A 1 232 ? -26.127 12.795 3.572 1.00 94.12 232 TRP A O 1
ATOM 1804 N N . ALA A 1 233 ? -26.493 14.069 1.763 1.00 90.88 233 ALA A N 1
ATOM 1805 C CA . ALA A 1 233 ? -25.558 15.131 2.153 1.00 90.88 233 ALA A CA 1
ATOM 1806 C C . ALA A 1 233 ? -25.784 15.658 3.581 1.00 90.88 233 ALA A C 1
ATOM 1808 O O . ALA A 1 233 ? -24.822 15.944 4.285 1.00 90.88 233 ALA A O 1
ATOM 1809 N N . ALA A 1 234 ? -27.036 15.701 4.049 1.00 89.44 234 ALA A N 1
ATOM 1810 C CA . ALA A 1 234 ? -27.378 16.116 5.412 1.00 89.44 234 ALA A CA 1
ATOM 1811 C C . ALA A 1 234 ? -26.805 15.203 6.518 1.00 89.44 234 ALA A C 1
ATOM 1813 O O . ALA A 1 234 ? -26.767 15.597 7.677 1.00 89.44 234 ALA A O 1
ATOM 1814 N N . GLN A 1 235 ? -26.374 13.986 6.174 1.00 91.00 235 GLN A N 1
ATOM 1815 C CA . GLN A 1 235 ? -25.805 12.996 7.099 1.00 91.00 235 GLN A CA 1
ATOM 1816 C C . GLN A 1 235 ? -24.271 12.962 7.037 1.00 91.00 235 GLN A C 1
ATOM 1818 O O . GLN A 1 235 ? -23.631 12.156 7.712 1.00 91.00 235 GLN A O 1
ATOM 1823 N N . HIS A 1 236 ? -23.656 13.797 6.197 1.00 88.44 236 HIS A N 1
ATOM 1824 C CA . HIS A 1 236 ? -22.207 13.863 6.102 1.00 88.44 236 HIS A CA 1
ATOM 1825 C C . HIS A 1 236 ? -21.617 14.548 7.338 1.00 88.44 236 HIS A C 1
ATOM 1827 O O . HIS A 1 236 ? -22.123 15.561 7.809 1.00 88.44 236 HIS A O 1
ATOM 1833 N N . THR A 1 237 ? -20.500 14.018 7.830 1.00 80.31 237 THR A N 1
ATOM 1834 C CA . THR A 1 237 ? -19.716 14.628 8.916 1.00 80.31 237 THR A CA 1
ATOM 1835 C C . THR A 1 237 ? -18.621 15.565 8.403 1.00 80.31 237 THR A C 1
ATOM 1837 O O . THR A 1 237 ? -17.987 16.260 9.193 1.00 80.31 237 THR A O 1
ATOM 1840 N N . THR A 1 238 ? -18.392 15.598 7.088 1.00 77.00 238 THR A N 1
ATOM 1841 C CA . THR A 1 238 ? -17.437 16.488 6.419 1.00 77.00 238 THR A CA 1
ATOM 1842 C C . THR A 1 238 ? -18.091 17.136 5.206 1.00 77.00 238 THR A C 1
ATOM 1844 O O . THR A 1 238 ? -18.960 16.536 4.574 1.00 77.00 238 THR A O 1
ATOM 1847 N N . THR A 1 239 ? -17.665 18.350 4.875 1.00 77.38 239 THR A N 1
ATOM 1848 C CA . THR A 1 239 ? -18.097 19.070 3.676 1.00 77.38 239 THR A CA 1
ATOM 1849 C C . THR A 1 239 ? -17.065 18.945 2.561 1.00 77.38 239 THR A C 1
ATOM 1851 O O . THR A 1 239 ? -15.864 18.826 2.812 1.00 77.38 239 THR A O 1
ATOM 1854 N N . ASP A 1 240 ? -17.542 18.990 1.319 1.00 76.88 240 ASP A N 1
ATOM 1855 C CA . ASP A 1 240 ? -16.676 19.083 0.147 1.00 76.88 240 ASP A CA 1
ATOM 1856 C C . ASP A 1 240 ? -15.889 20.402 0.174 1.00 76.88 240 ASP A C 1
ATOM 1858 O O . ASP A 1 240 ? -16.395 21.444 0.603 1.00 76.88 240 ASP A O 1
ATOM 1862 N N . ALA A 1 241 ? -14.649 20.378 -0.322 1.00 75.75 241 ALA A N 1
ATOM 1863 C CA . ALA A 1 241 ? -13.899 21.610 -0.548 1.00 75.75 241 ALA A CA 1
ATOM 1864 C C . ALA A 1 241 ? -14.648 22.497 -1.567 1.00 75.75 241 ALA A C 1
ATOM 1866 O O . ALA A 1 241 ? -15.288 21.953 -2.479 1.00 75.75 241 ALA A O 1
ATOM 1867 N N . PRO A 1 242 ? -14.559 23.839 -1.472 1.00 73.00 242 PRO A N 1
ATOM 1868 C CA . PRO A 1 242 ? -15.237 24.738 -2.403 1.00 73.00 242 PRO A CA 1
ATOM 1869 C C . PRO A 1 242 ? -14.960 24.376 -3.871 1.00 73.00 242 PRO A C 1
ATOM 1871 O O . PRO A 1 242 ? -13.810 24.242 -4.282 1.00 73.00 242 PRO A O 1
ATOM 1874 N N . GLY A 1 243 ? -16.022 24.188 -4.661 1.00 69.44 243 GLY A N 1
ATOM 1875 C CA . GLY A 1 243 ? -15.929 23.837 -6.086 1.00 69.44 243 GLY A CA 1
ATOM 1876 C C . GLY A 1 243 ? -15.594 22.369 -6.391 1.00 69.44 243 GLY A C 1
ATOM 1877 O O . GLY A 1 243 ? -15.493 22.002 -7.565 1.00 69.44 243 GLY A O 1
ATOM 1878 N N . SER A 1 244 ? -15.443 21.522 -5.371 1.00 75.00 244 SER A N 1
ATOM 1879 C CA . SER A 1 244 ? -15.253 20.078 -5.527 1.00 75.00 244 SER A CA 1
ATOM 1880 C C . SER A 1 244 ? -16.566 19.309 -5.365 1.00 75.00 244 SER A C 1
ATOM 1882 O O . SER A 1 244 ? -17.565 19.837 -4.885 1.00 75.00 244 SER A O 1
ATOM 1884 N N . CYS A 1 245 ? -16.567 18.057 -5.815 1.00 81.06 245 CYS A N 1
ATOM 1885 C CA . CYS A 1 245 ? -17.675 17.138 -5.618 1.00 81.06 245 CYS A CA 1
ATOM 1886 C C . CYS A 1 245 ? -17.105 15.754 -5.307 1.00 81.06 245 CYS A C 1
ATOM 1888 O O . CYS A 1 245 ? -16.414 15.166 -6.142 1.00 81.06 245 CYS A O 1
ATOM 1890 N N . ALA A 1 246 ? -17.389 15.234 -4.115 1.00 88.62 246 ALA A N 1
ATOM 1891 C CA . ALA A 1 246 ? -16.937 13.907 -3.696 1.00 88.62 246 ALA A CA 1
ATOM 1892 C C . ALA A 1 246 ? -17.887 12.774 -4.114 1.00 88.62 246 ALA A C 1
ATOM 1894 O O . ALA A 1 246 ? -17.697 11.630 -3.692 1.00 88.62 246 ALA A O 1
ATOM 1895 N N . THR A 1 247 ? -18.932 13.076 -4.891 1.00 94.44 247 THR A N 1
ATOM 1896 C CA . THR A 1 247 ? -19.975 12.114 -5.260 1.00 94.44 247 THR A CA 1
ATOM 1897 C C . THR A 1 247 ? -20.121 12.014 -6.773 1.00 94.44 247 THR A C 1
ATOM 1899 O O . THR A 1 247 ? -20.312 13.008 -7.469 1.00 94.44 247 THR A O 1
ATOM 1902 N N . ALA A 1 248 ? -20.049 10.792 -7.290 1.00 95.19 248 ALA A N 1
ATOM 1903 C CA . ALA A 1 248 ? -20.118 10.510 -8.710 1.00 95.19 248 ALA A CA 1
ATOM 1904 C C . ALA A 1 248 ? -21.062 9.345 -9.015 1.00 95.19 248 ALA A C 1
ATOM 1906 O O . ALA A 1 248 ? -21.090 8.329 -8.312 1.00 95.19 248 ALA A O 1
ATOM 1907 N N . LEU A 1 249 ? -21.780 9.489 -10.123 1.00 96.12 249 LEU A N 1
ATOM 1908 C CA . LEU A 1 249 ? -22.420 8.402 -10.847 1.00 96.12 249 LEU A CA 1
ATOM 1909 C C . LEU A 1 249 ? -21.491 8.004 -11.995 1.00 96.12 249 LEU A C 1
ATOM 1911 O O . LEU A 1 249 ? -21.156 8.858 -12.813 1.00 96.12 249 LEU A O 1
ATOM 1915 N N . LEU A 1 250 ? -21.084 6.738 -12.079 1.00 94.06 250 LEU A N 1
ATOM 1916 C CA . LEU A 1 250 ? -20.272 6.222 -13.185 1.00 94.06 250 LEU A CA 1
ATOM 1917 C C . LEU A 1 250 ? -21.111 5.323 -14.086 1.00 94.06 250 LEU A C 1
ATOM 1919 O O . LEU A 1 250 ? -21.925 4.530 -13.609 1.00 94.06 250 LEU A O 1
ATOM 1923 N N . PHE A 1 251 ? -20.877 5.436 -15.387 1.00 92.44 251 PHE A N 1
ATOM 1924 C CA . PHE A 1 251 ? -21.560 4.653 -16.407 1.00 92.44 251 PHE A CA 1
ATOM 1925 C C . PHE A 1 251 ? -21.060 3.206 -16.487 1.00 92.44 251 PHE A C 1
ATOM 1927 O O . PHE A 1 251 ? -19.962 2.917 -15.999 1.00 92.44 251 PHE A O 1
ATOM 1934 N N . PRO A 1 252 ? -21.857 2.293 -17.075 1.00 89.38 252 PRO A N 1
ATOM 1935 C CA . PRO A 1 252 ? -21.466 0.920 -17.350 1.00 89.38 252 PRO A CA 1
ATOM 1936 C C . PRO A 1 252 ? -20.099 0.847 -18.023 1.00 89.38 252 PRO A C 1
ATOM 1938 O O . PRO A 1 252 ? -19.850 1.486 -19.041 1.00 89.38 252 PRO A O 1
ATOM 1941 N N . ALA A 1 253 ? -19.201 0.089 -17.410 1.00 83.81 253 ALA A N 1
ATOM 1942 C CA . ALA A 1 253 ? -17.869 -0.178 -17.918 1.00 83.81 253 ALA A CA 1
ATOM 1943 C C . ALA A 1 253 ? -17.381 -1.515 -17.360 1.00 83.81 253 ALA A C 1
ATOM 1945 O O . ALA A 1 253 ? -17.849 -1.970 -16.315 1.00 83.81 253 ALA A O 1
ATOM 1946 N N . GLU A 1 254 ? -16.379 -2.101 -18.004 1.00 78.31 254 GLU A N 1
ATOM 1947 C CA . GLU A 1 254 ? -15.727 -3.332 -17.548 1.00 78.31 254 GLU A CA 1
ATOM 1948 C C . GLU A 1 254 ? -15.334 -3.276 -16.059 1.00 78.31 254 GLU A C 1
ATOM 1950 O O . GLU A 1 254 ? -15.690 -4.156 -15.281 1.00 78.31 254 GLU A O 1
ATOM 1955 N N . LEU A 1 255 ? -14.740 -2.159 -15.622 1.00 75.56 255 LEU A N 1
ATOM 1956 C CA . LEU A 1 255 ? -14.314 -1.921 -14.234 1.00 75.56 255 LEU A CA 1
ATOM 1957 C C . LEU A 1 255 ? -15.451 -1.928 -13.191 1.00 75.56 255 LEU A C 1
ATOM 1959 O O . LEU A 1 255 ? -15.175 -1.924 -11.993 1.00 75.56 255 LEU A O 1
ATOM 1963 N N . ASN A 1 256 ? -16.717 -1.881 -13.612 1.00 82.00 256 ASN A N 1
ATOM 1964 C CA . ASN A 1 256 ? -17.882 -1.962 -12.726 1.00 82.00 256 ASN A CA 1
ATOM 1965 C C . ASN A 1 256 ? -18.871 -3.062 -13.135 1.00 82.00 256 ASN A C 1
ATOM 1967 O O . ASN A 1 256 ? -20.058 -2.978 -12.811 1.00 82.00 256 ASN A O 1
ATOM 1971 N N . GLY A 1 257 ? -18.386 -4.084 -13.849 1.00 80.56 257 GLY A N 1
ATOM 1972 C CA . GLY A 1 257 ? -19.203 -5.217 -14.280 1.00 80.56 257 GLY A CA 1
ATOM 1973 C C . GLY A 1 257 ? -20.336 -4.806 -15.217 1.00 80.56 257 GLY A C 1
ATOM 1974 O O . GLY A 1 257 ? -21.390 -5.432 -15.204 1.00 80.56 257 GLY A O 1
ATOM 1975 N N . TRP A 1 258 ? -20.152 -3.724 -15.981 1.00 83.19 258 TRP A N 1
ATOM 1976 C CA . TRP A 1 258 ? -21.138 -3.201 -16.931 1.00 83.19 258 TRP A CA 1
ATOM 1977 C C . TRP A 1 258 ? -22.479 -2.806 -16.306 1.00 83.19 258 TRP A C 1
ATOM 1979 O O . TRP A 1 258 ? -23.510 -2.770 -16.977 1.00 83.19 258 TRP A O 1
ATOM 1989 N N . MET A 1 259 ? -22.478 -2.477 -15.015 1.00 83.81 259 MET A N 1
ATOM 1990 C CA . MET A 1 259 ? -23.689 -2.088 -14.296 1.00 83.81 259 MET A CA 1
ATOM 1991 C C . MET A 1 259 ? -23.792 -0.579 -14.054 1.00 83.81 259 MET A C 1
ATOM 1993 O O . MET A 1 259 ? -24.884 -0.078 -13.777 1.00 83.81 259 MET A O 1
ATOM 1997 N N . GLY A 1 260 ? -22.685 0.151 -14.163 1.00 90.12 260 GLY A N 1
ATOM 1998 C CA . GLY A 1 260 ? -22.588 1.493 -13.605 1.00 90.12 260 GLY A CA 1
ATOM 1999 C C . GLY A 1 260 ? -22.483 1.443 -12.081 1.00 90.12 260 GLY A C 1
ATOM 2000 O O . GLY A 1 260 ? -22.674 0.403 -11.447 1.00 90.12 260 GLY A O 1
ATOM 2001 N N . THR A 1 261 ? -22.124 2.562 -11.461 1.00 94.12 261 THR A N 1
ATOM 2002 C CA . THR A 1 261 ? -21.971 2.605 -10.004 1.00 94.12 261 THR A CA 1
ATOM 2003 C C . THR A 1 261 ? -22.238 3.985 -9.429 1.00 94.12 261 THR A C 1
ATOM 2005 O O . THR A 1 261 ? -22.115 4.999 -10.112 1.00 94.12 261 THR A O 1
ATOM 2008 N N . PHE A 1 262 ? -22.577 4.008 -8.147 1.00 95.56 262 PHE A N 1
ATOM 2009 C CA . PHE A 1 262 ? -22.616 5.211 -7.330 1.00 95.56 262 PHE A CA 1
ATOM 2010 C C . PHE A 1 262 ? -21.420 5.180 -6.384 1.00 95.56 262 PHE A C 1
ATOM 2012 O O . PHE A 1 262 ? -21.203 4.184 -5.686 1.00 95.56 262 PHE A O 1
ATOM 2019 N N . LYS A 1 263 ? -20.658 6.272 -6.333 1.00 94.31 263 LYS A N 1
ATOM 2020 C CA . LYS A 1 263 ? -19.540 6.417 -5.405 1.00 94.31 263 LYS A CA 1
ATOM 2021 C C . LYS A 1 263 ? -19.591 7.773 -4.725 1.00 94.31 263 LYS A C 1
ATOM 2023 O O . LYS A 1 263 ? -19.563 8.801 -5.386 1.00 94.31 263 LYS A O 1
ATOM 2028 N N . CYS A 1 264 ? -19.584 7.756 -3.400 1.00 93.69 264 CYS A N 1
ATOM 2029 C CA . CYS A 1 264 ? -19.373 8.928 -2.563 1.00 93.69 264 CYS A CA 1
ATOM 2030 C C . CYS A 1 264 ? -18.118 8.693 -1.709 1.00 93.69 264 CYS A C 1
ATOM 2032 O O . CYS A 1 264 ? -17.928 7.587 -1.198 1.00 93.69 264 CYS A O 1
ATOM 2034 N N . LEU A 1 265 ? -17.243 9.696 -1.592 1.00 91.50 265 LEU A N 1
ATOM 2035 C CA . LEU A 1 265 ? -15.995 9.599 -0.817 1.00 91.50 265 LEU A CA 1
ATOM 2036 C C . LEU A 1 265 ? -16.164 9.979 0.664 1.00 91.50 265 LEU A C 1
ATOM 2038 O O . LEU A 1 265 ? -15.198 9.934 1.419 1.00 91.50 265 LEU A O 1
ATOM 2042 N N . HIS A 1 266 ? -17.380 10.318 1.095 1.00 88.62 266 HIS A N 1
ATOM 2043 C CA . HIS A 1 266 ? -17.692 10.591 2.496 1.00 88.62 266 HIS A CA 1
ATOM 2044 C C . HIS A 1 266 ? -17.845 9.296 3.301 1.00 88.62 266 HIS A C 1
ATOM 2046 O O . HIS A 1 266 ? -18.528 8.370 2.858 1.00 88.62 266 HIS A O 1
ATOM 2052 N N . SER A 1 267 ? -17.294 9.260 4.520 1.00 84.06 267 SER A N 1
ATOM 2053 C CA . SER A 1 267 ? -17.285 8.070 5.389 1.00 84.06 267 SER A CA 1
ATOM 2054 C C . SER A 1 267 ? -18.677 7.490 5.649 1.00 84.06 267 SER A C 1
ATOM 2056 O O . SER A 1 267 ? -18.850 6.276 5.600 1.00 84.06 267 SER A O 1
ATOM 2058 N N . HIS A 1 268 ? -19.691 8.343 5.840 1.00 88.12 268 HIS A N 1
ATOM 2059 C CA . HIS A 1 268 ? -21.084 7.910 6.017 1.00 88.12 268 HIS A CA 1
ATOM 2060 C C . HIS A 1 268 ? -21.599 7.061 4.838 1.00 88.12 268 HIS A C 1
ATOM 2062 O O . HIS A 1 268 ? -22.361 6.116 5.017 1.00 88.12 268 HIS A O 1
ATOM 2068 N N . CYS A 1 269 ? -21.158 7.367 3.616 1.00 92.00 269 CYS A N 1
ATOM 2069 C CA . CYS A 1 269 ? -21.608 6.681 2.410 1.00 92.00 269 CYS A CA 1
ATOM 2070 C C . CYS A 1 269 ? -20.735 5.473 2.033 1.00 92.00 269 CYS A C 1
ATOM 2072 O O . CYS A 1 269 ? -20.922 4.915 0.952 1.00 92.00 269 CYS A O 1
ATOM 2074 N N . ALA A 1 270 ? -19.797 5.044 2.887 1.00 88.06 270 ALA A N 1
ATOM 2075 C CA . ALA A 1 270 ? -18.841 3.980 2.564 1.00 88.06 270 ALA A CA 1
ATOM 2076 C C . ALA A 1 270 ? -19.513 2.662 2.134 1.00 88.06 270 ALA A C 1
ATOM 2078 O O . ALA A 1 270 ? -18.992 1.944 1.273 1.00 88.06 270 ALA A O 1
ATOM 2079 N N . THR A 1 271 ? -20.695 2.361 2.676 1.00 88.62 271 THR A N 1
ATOM 2080 C CA . THR A 1 271 ? -21.480 1.157 2.363 1.00 88.62 271 THR A CA 1
ATOM 2081 C C . THR A 1 271 ? -22.587 1.388 1.336 1.00 88.62 271 THR A C 1
ATOM 2083 O O . THR A 1 271 ? -23.113 0.414 0.808 1.00 88.62 271 THR A O 1
ATOM 2086 N N . ARG A 1 272 ? -22.899 2.642 0.982 1.00 92.81 272 ARG A N 1
ATOM 2087 C CA . ARG A 1 272 ? -23.949 2.963 0.005 1.00 92.81 272 ARG A CA 1
ATOM 2088 C C . ARG A 1 272 ? -23.522 2.558 -1.402 1.00 92.81 272 ARG A C 1
ATOM 2090 O O . ARG A 1 272 ? -22.354 2.699 -1.783 1.00 92.81 272 ARG A O 1
ATOM 2097 N N . ARG A 1 273 ? -24.465 2.033 -2.176 1.00 94.12 273 ARG A N 1
ATOM 2098 C CA . ARG A 1 273 ? -24.284 1.533 -3.544 1.00 94.12 273 ARG A CA 1
ATOM 2099 C C . ARG A 1 273 ? -25.346 2.123 -4.472 1.00 94.12 273 ARG A C 1
ATOM 2101 O O . ARG A 1 273 ? -26.247 2.841 -4.047 1.00 94.12 273 ARG A O 1
ATOM 2108 N N . LEU A 1 274 ? -25.258 1.791 -5.762 1.00 93.75 274 LEU A N 1
ATOM 2109 C CA . LEU A 1 274 ? -26.238 2.222 -6.765 1.00 93.75 274 LEU A CA 1
ATOM 2110 C C . LEU A 1 274 ? -27.674 1.793 -6.401 1.00 93.75 274 LEU A C 1
ATOM 2112 O O . LEU A 1 274 ? -28.615 2.538 -6.659 1.00 93.75 274 LEU A O 1
ATOM 2116 N N . GLY A 1 275 ? -27.837 0.634 -5.753 1.00 93.38 275 GLY A N 1
ATOM 2117 C CA . GLY A 1 275 ? -29.132 0.164 -5.251 1.00 93.38 275 GLY A CA 1
ATOM 2118 C C . GLY A 1 275 ? -29.764 1.103 -4.217 1.00 93.38 275 GLY A C 1
ATOM 2119 O O . GLY A 1 275 ? -30.946 1.417 -4.330 1.00 93.38 275 GLY A O 1
ATOM 2120 N N . ASP A 1 276 ? -28.977 1.624 -3.268 1.00 95.50 276 ASP A N 1
ATOM 2121 C CA . ASP A 1 276 ? -29.460 2.614 -2.295 1.00 95.50 276 ASP A CA 1
ATOM 2122 C C . ASP A 1 276 ? -29.918 3.901 -2.986 1.00 95.50 276 ASP A C 1
ATOM 2124 O O . ASP A 1 276 ? -30.949 4.473 -2.633 1.00 95.50 276 ASP A O 1
ATOM 2128 N N . LEU A 1 277 ? -29.155 4.356 -3.988 1.00 94.88 277 LEU A N 1
ATOM 2129 C CA . LEU A 1 277 ? -29.492 5.562 -4.741 1.00 94.88 277 LEU A CA 1
ATOM 2130 C C . LEU A 1 277 ? -30.822 5.379 -5.478 1.00 94.88 277 LEU A C 1
ATOM 2132 O O . LEU A 1 277 ? -31.691 6.245 -5.418 1.00 94.88 277 LEU A O 1
ATOM 2136 N N . LEU A 1 278 ? -30.999 4.231 -6.134 1.00 93.00 278 LEU A N 1
ATOM 2137 C CA . LEU A 1 278 ? -32.241 3.879 -6.817 1.00 93.00 278 LEU A CA 1
ATOM 2138 C C . LEU A 1 278 ? -33.439 3.863 -5.863 1.00 93.00 278 LEU A C 1
ATOM 2140 O O . LEU A 1 278 ? -34.499 4.366 -6.230 1.00 93.00 278 LEU A O 1
ATOM 2144 N N . ALA A 1 279 ? -33.279 3.332 -4.650 1.00 93.06 279 ALA A N 1
ATOM 2145 C CA . ALA A 1 279 ? -34.341 3.325 -3.646 1.00 93.06 279 ALA A CA 1
ATOM 2146 C C . ALA A 1 279 ? -34.758 4.751 -3.245 1.00 93.06 279 ALA A C 1
ATOM 2148 O O . ALA A 1 279 ? -35.950 5.052 -3.192 1.00 93.06 279 ALA A O 1
ATOM 2149 N N . VAL A 1 280 ? -33.790 5.653 -3.041 1.00 93.06 280 VAL A N 1
ATOM 2150 C CA . VAL A 1 280 ? -34.067 7.068 -2.737 1.00 93.06 280 VAL A CA 1
ATOM 2151 C C . VAL A 1 280 ? -34.801 7.758 -3.885 1.00 93.06 280 VAL A C 1
ATOM 2153 O O . VAL A 1 280 ? -35.783 8.462 -3.646 1.00 93.06 280 VAL A O 1
ATOM 2156 N N . LEU A 1 281 ? -34.354 7.541 -5.124 1.00 90.31 281 LEU A N 1
ATOM 2157 C CA . LEU A 1 281 ? -34.970 8.142 -6.308 1.00 90.31 281 LEU A CA 1
ATOM 2158 C C . LEU A 1 281 ? -36.404 7.646 -6.527 1.00 90.31 281 LEU A C 1
ATOM 2160 O O . LEU A 1 281 ? -37.282 8.454 -6.820 1.00 90.31 281 LEU A O 1
ATOM 2164 N N . ARG A 1 282 ? -36.665 6.347 -6.331 1.00 89.56 282 ARG A N 1
ATOM 2165 C CA . ARG A 1 282 ? -38.021 5.776 -6.422 1.00 89.56 282 ARG A CA 1
ATOM 2166 C C . ARG A 1 282 ? -38.953 6.360 -5.365 1.00 89.56 282 ARG A C 1
ATOM 2168 O O . ARG A 1 282 ? -40.010 6.870 -5.713 1.00 89.56 282 ARG A O 1
ATOM 2175 N N . ALA A 1 283 ? -38.517 6.393 -4.107 1.00 88.31 283 ALA A N 1
ATOM 2176 C CA . ALA A 1 283 ? -39.318 6.960 -3.025 1.00 88.31 283 ALA A CA 1
ATOM 2177 C C . ALA A 1 283 ? -39.619 8.458 -3.236 1.00 88.31 283 ALA A C 1
ATOM 2179 O O . ALA A 1 283 ? -40.660 8.954 -2.811 1.00 88.31 283 ALA A O 1
ATOM 2180 N N . ALA A 1 284 ? -38.711 9.207 -3.872 1.00 84.38 284 ALA A N 1
ATOM 2181 C CA . ALA A 1 284 ? -38.950 10.603 -4.237 1.00 84.38 284 ALA A CA 1
ATOM 2182 C C . ALA A 1 284 ? -39.971 10.750 -5.379 1.00 84.38 284 ALA A C 1
ATOM 2184 O O . ALA A 1 284 ? -40.832 11.629 -5.308 1.00 84.38 284 ALA A O 1
ATOM 2185 N N . ALA A 1 285 ? -39.904 9.879 -6.390 1.00 82.56 285 ALA A N 1
ATOM 2186 C CA . ALA A 1 285 ? -40.860 9.854 -7.494 1.00 82.56 285 ALA A CA 1
ATOM 2187 C C . ALA A 1 285 ? -42.284 9.555 -7.001 1.00 82.56 285 ALA A C 1
ATOM 2189 O O . ALA A 1 285 ? -43.216 10.279 -7.337 1.00 82.56 285 ALA A O 1
ATOM 2190 N N . GLU A 1 286 ? -42.432 8.546 -6.140 1.00 86.12 286 GLU A N 1
ATOM 21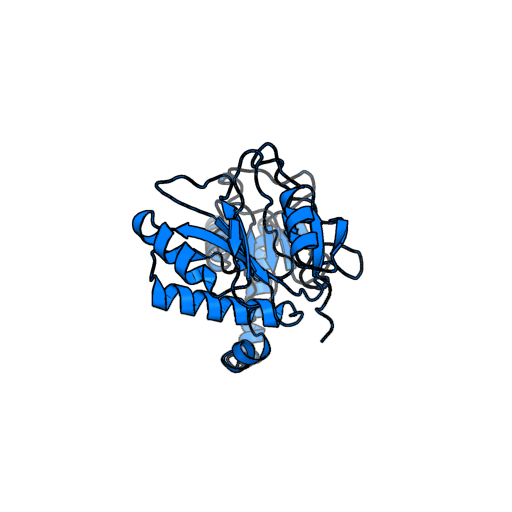91 C CA . GLU A 1 286 ? -43.718 8.137 -5.561 1.00 86.12 286 GLU A CA 1
ATOM 2192 C C . GLU A 1 286 ? -44.383 9.270 -4.767 1.00 86.12 286 GLU A C 1
ATOM 2194 O O . GLU A 1 286 ? -45.577 9.504 -4.917 1.00 86.12 286 GLU A O 1
ATOM 2199 N N . ARG A 1 287 ? -43.609 10.041 -3.989 1.00 82.44 287 ARG A N 1
ATOM 2200 C CA . ARG A 1 287 ? -44.123 11.208 -3.245 1.00 82.44 287 ARG A CA 1
ATOM 2201 C C . ARG A 1 287 ? -44.570 12.370 -4.128 1.00 82.44 287 ARG A C 1
ATOM 2203 O O . ARG A 1 287 ? -45.303 13.222 -3.654 1.00 82.44 287 ARG A O 1
ATOM 2210 N N . THR A 1 288 ? -44.078 12.443 -5.361 1.00 75.31 288 THR A N 1
ATOM 2211 C CA . THR A 1 288 ? -44.431 13.518 -6.304 1.00 75.31 288 THR A CA 1
ATOM 2212 C C . THR A 1 288 ? -45.662 13.150 -7.140 1.00 75.31 288 THR A C 1
ATOM 2214 O O . THR A 1 288 ? -46.279 14.022 -7.742 1.00 75.31 288 THR A O 1
ATOM 2217 N N . ALA A 1 289 ? -46.010 11.860 -7.187 1.00 69.00 289 ALA A N 1
ATOM 2218 C CA . ALA A 1 289 ? -47.152 11.329 -7.928 1.00 69.00 289 ALA A CA 1
ATOM 2219 C C . ALA A 1 289 ? -48.443 11.204 -7.090 1.00 69.00 289 ALA A C 1
ATOM 2221 O O . ALA A 1 289 ? -49.499 10.954 -7.670 1.00 69.00 289 ALA A O 1
ATOM 2222 N N . ALA A 1 290 ? -48.350 11.341 -5.762 1.00 54.31 290 ALA A N 1
ATOM 2223 C CA . ALA A 1 290 ? -49.467 11.331 -4.812 1.00 54.31 290 ALA A CA 1
ATOM 2224 C C . ALA A 1 290 ? -49.920 12.758 -4.473 1.00 54.31 290 ALA A C 1
ATOM 2226 O O . ALA A 1 290 ? -51.143 12.946 -4.290 1.00 54.31 290 ALA A O 1
#

Radius of gyration: 22.75 Å; Cα contacts (8 Å, |Δi|>4): 526; chains: 1; bounding box: 74×45×50 Å

Solvent-accessible surface area (backbone atoms only — not comparable to full-atom values): 15768 Å² total; per-residue (Å²): 131,86,72,70,55,42,40,24,19,47,23,69,26,90,82,50,46,70,35,49,74,48,76,23,78,42,72,66,53,39,49,51,54,54,72,65,55,51,14,88,44,80,83,54,22,22,22,38,28,30,19,38,40,93,90,32,37,63,33,77,95,22,36,37,54,21,30,54,48,54,44,43,30,78,34,28,37,47,89,45,45,64,60,52,54,57,65,48,38,65,31,16,36,38,33,34,54,41,92,80,41,42,81,78,44,31,22,34,35,39,37,37,33,35,66,50,65,34,44,48,66,55,33,37,48,46,43,52,54,52,49,50,55,46,35,77,76,46,46,87,41,51,37,68,48,78,64,40,25,37,30,45,35,73,47,70,38,41,42,62,91,60,70,66,50,76,30,82,37,41,51,44,55,49,70,72,48,56,73,67,50,73,79,75,76,76,75,78,75,77,70,51,72,66,54,44,51,50,31,51,52,52,49,52,52,50,53,53,54,31,51,75,69,66,26,58,73,46,73,36,97,82,69,55,32,30,32,30,62,57,94,61,54,91,67,48,94,71,80,68,59,91,97,56,69,60,20,36,42,38,50,59,34,79,96,50,76,42,58,29,43,43,48,47,75,50,77,80,38,68,83,56,40,47,68,57,53,51,53,54,52,50,57,52,51,55,66,74,76,109

Foldseek 3Di:
DQQDWFWKFKFQFPPGFQTHIDIGRDLVRVCVVLQVPAAQAPGRWIFIFAAFDDPNTLDLVGGDWGQKAKWWWQWAALVCVVVVVVVLLQFWWKKWWDRPADSRTTTMMIMGGASDTDRQVLLLQLLVVVQVVCCVVQPPRIDTDSCSSGRSDTDTGHHPPIDMGTHDHYHHYSVVSSVPRPDPDDQDPQDDPVRLVVLVVVVVVLVVLQVVVVFFDAADPVNFWTQGHDPVNVVFPDDDDPPDGQWIWGAQDSVVSGNTWIGGPTPVCPPPIPVNSVVVSVVVVVVVVD